Protein AF-A0A3D5Z5Y9-F1 (afdb_monomer_lite)

pLDDT: mean 93.12, std 7.96, range [42.06, 98.75]

Structure (mmCIF, N/CA/C/O backbone):
data_AF-A0A3D5Z5Y9-F1
#
_entry.id   AF-A0A3D5Z5Y9-F1
#
loop_
_atom_site.group_PDB
_atom_site.id
_atom_site.type_symbol
_atom_site.label_atom_id
_atom_site.label_alt_id
_atom_site.label_comp_id
_atom_site.label_asym_id
_atom_site.label_entity_id
_atom_site.label_seq_id
_atom_site.pdbx_PDB_ins_code
_atom_site.Cartn_x
_atom_site.Cartn_y
_atom_site.Cartn_z
_atom_site.occupancy
_atom_site.B_iso_or_equiv
_atom_site.auth_seq_id
_atom_site.auth_comp_id
_atom_site.auth_asym_id
_atom_site.auth_atom_id
_atom_site.pdbx_PDB_model_num
ATOM 1 N N . MET A 1 1 ? 30.350 -6.840 -17.875 1.00 75.50 1 MET A N 1
ATOM 2 C CA . MET A 1 1 ? 29.113 -6.084 -18.173 1.00 75.50 1 MET A CA 1
ATOM 3 C C . MET A 1 1 ? 29.262 -5.508 -19.573 1.00 75.50 1 MET A C 1
ATOM 5 O O . MET A 1 1 ? 30.351 -5.032 -19.866 1.00 75.50 1 MET A O 1
ATOM 9 N N . ASP A 1 2 ? 28.262 -5.616 -20.453 1.00 89.12 2 ASP A N 1
ATOM 10 C CA . ASP A 1 2 ? 28.345 -4.992 -21.786 1.00 89.12 2 ASP A CA 1
ATOM 11 C C . ASP A 1 2 ? 28.252 -3.455 -21.699 1.00 89.12 2 ASP A C 1
ATOM 13 O O . ASP A 1 2 ? 27.837 -2.902 -20.677 1.00 89.12 2 ASP A O 1
ATOM 17 N N . LEU A 1 3 ? 28.655 -2.763 -22.770 1.00 90.25 3 LEU A N 1
ATOM 18 C CA . LEU A 1 3 ? 28.743 -1.299 -22.801 1.00 90.25 3 LEU A CA 1
ATOM 19 C C . LEU A 1 3 ? 27.387 -0.610 -22.560 1.00 90.25 3 LEU A C 1
ATOM 21 O O . LEU A 1 3 ? 27.334 0.440 -21.920 1.00 90.25 3 LEU A O 1
ATOM 25 N N . ALA A 1 4 ? 26.290 -1.195 -23.050 1.00 89.75 4 ALA A N 1
ATOM 26 C CA . ALA A 1 4 ? 24.954 -0.626 -22.889 1.00 89.75 4 ALA A CA 1
ATOM 27 C C . ALA A 1 4 ? 24.483 -0.724 -21.431 1.00 89.75 4 ALA A C 1
ATOM 29 O O . ALA A 1 4 ? 24.046 0.271 -20.853 1.00 89.75 4 ALA A O 1
ATOM 30 N N . THR A 1 5 ? 24.652 -1.895 -20.820 1.00 92.94 5 THR A N 1
ATOM 31 C CA . THR A 1 5 ? 24.343 -2.144 -19.409 1.00 92.94 5 THR A CA 1
ATOM 32 C C . THR A 1 5 ? 25.206 -1.272 -18.500 1.00 92.94 5 THR A C 1
ATOM 34 O O . THR A 1 5 ? 24.689 -0.682 -17.557 1.00 92.94 5 THR A O 1
ATOM 37 N N . TYR A 1 6 ? 26.493 -1.101 -18.817 1.00 95.12 6 TYR A N 1
ATOM 38 C CA . TYR A 1 6 ? 27.374 -0.201 -18.067 1.00 95.12 6 TYR A CA 1
ATOM 39 C C . TYR A 1 6 ? 26.890 1.254 -18.106 1.00 95.12 6 TYR A C 1
ATOM 41 O O . TYR A 1 6 ? 26.848 1.917 -17.072 1.00 95.12 6 TYR A O 1
ATOM 49 N N . LYS A 1 7 ? 26.445 1.743 -19.273 1.00 96.25 7 LYS A N 1
ATOM 50 C CA . LYS A 1 7 ? 25.855 3.086 -19.401 1.00 96.25 7 LYS A CA 1
ATOM 51 C C . LYS A 1 7 ? 24.594 3.245 -18.545 1.00 96.25 7 LYS A C 1
ATOM 53 O O . LYS A 1 7 ? 24.402 4.291 -17.932 1.00 96.25 7 LYS A O 1
ATOM 58 N N . TYR A 1 8 ? 23.739 2.224 -18.501 1.00 97.56 8 TYR A N 1
ATOM 59 C CA . TYR A 1 8 ? 22.542 2.227 -17.657 1.00 97.56 8 TYR A CA 1
ATOM 60 C C . TYR A 1 8 ? 22.888 2.238 -16.173 1.00 97.56 8 TYR A C 1
ATOM 62 O O . TYR A 1 8 ? 22.340 3.049 -15.435 1.00 97.56 8 TYR A O 1
ATOM 70 N N . TYR A 1 9 ? 23.852 1.421 -15.760 1.00 97.56 9 TYR A N 1
ATOM 71 C CA . TYR A 1 9 ? 24.334 1.400 -14.385 1.00 97.56 9 TYR A CA 1
ATOM 72 C C . TYR A 1 9 ? 24.914 2.759 -13.957 1.00 97.56 9 TYR A C 1
ATOM 74 O O . TYR A 1 9 ? 24.577 3.253 -12.886 1.00 97.56 9 TYR A O 1
ATOM 82 N N . LYS A 1 10 ? 25.703 3.422 -14.818 1.00 97.69 10 LYS A N 1
ATOM 83 C CA . LYS A 1 10 ? 26.212 4.779 -14.550 1.00 97.69 10 LYS A CA 1
ATOM 84 C C . LYS A 1 10 ? 25.107 5.815 -14.369 1.00 97.69 10 LYS A C 1
ATOM 86 O O . LYS A 1 10 ? 25.180 6.599 -13.430 1.00 97.69 10 LYS A O 1
ATOM 91 N N . LYS A 1 11 ? 24.051 5.766 -15.185 1.00 97.62 11 LYS A N 1
ATOM 92 C CA . LYS A 1 11 ? 22.882 6.640 -14.996 1.00 97.62 11 LYS A CA 1
ATOM 93 C C . LYS A 1 11 ? 22.211 6.413 -13.632 1.00 97.62 11 LYS A C 1
ATOM 95 O O . LYS A 1 11 ? 21.807 7.365 -12.974 1.00 97.62 11 LYS A O 1
ATOM 100 N N . LEU A 1 12 ? 22.109 5.157 -13.190 1.00 97.69 12 LEU A N 1
ATOM 101 C CA . LEU A 1 12 ? 21.566 4.826 -11.869 1.00 97.69 12 LEU A CA 1
ATOM 102 C C . LEU A 1 12 ? 22.458 5.353 -10.734 1.00 97.69 12 LEU A C 1
ATOM 104 O O . LEU A 1 12 ? 21.932 5.879 -9.760 1.00 97.69 12 LEU A O 1
ATOM 108 N N . GLU A 1 13 ? 23.787 5.269 -10.863 1.00 97.44 13 GLU A N 1
ATOM 109 C CA . GLU A 1 13 ? 24.722 5.877 -9.899 1.00 97.44 13 GLU A CA 1
ATOM 110 C C . GLU A 1 13 ? 24.586 7.404 -9.833 1.00 97.44 13 GLU A C 1
ATOM 112 O O . GLU A 1 13 ? 24.671 7.978 -8.751 1.00 97.44 13 GLU A O 1
ATOM 117 N N . GLU A 1 14 ? 24.361 8.078 -10.963 1.00 97.00 14 GLU A N 1
ATOM 118 C CA . GLU A 1 14 ? 24.114 9.525 -10.989 1.00 97.00 14 GLU A CA 1
ATOM 119 C C . GLU A 1 14 ? 22.868 9.886 -10.170 1.00 97.00 14 GLU A C 1
ATOM 121 O O . GLU A 1 14 ? 22.936 10.747 -9.292 1.00 97.00 14 GLU A O 1
ATOM 126 N N . TRP A 1 15 ? 21.750 9.193 -10.394 1.00 97.31 15 TRP A N 1
ATOM 127 C CA . TRP A 1 15 ? 20.522 9.418 -9.628 1.00 97.31 15 TRP A CA 1
ATOM 128 C C . TRP A 1 15 ? 20.655 9.051 -8.153 1.00 97.31 15 TRP A C 1
ATOM 130 O O . TRP A 1 15 ? 20.186 9.795 -7.295 1.00 97.31 15 TRP A O 1
ATOM 140 N N . GLU A 1 16 ? 21.319 7.941 -7.837 1.00 96.25 16 GLU A N 1
ATOM 141 C CA . GLU A 1 16 ? 21.610 7.576 -6.453 1.00 96.25 16 GLU A CA 1
ATOM 142 C C . GLU A 1 16 ? 22.419 8.678 -5.755 1.00 96.25 16 GLU A C 1
ATOM 144 O O . GLU A 1 16 ? 22.088 9.082 -4.642 1.00 96.25 16 GLU A O 1
ATOM 149 N N . ASN A 1 17 ? 23.452 9.205 -6.417 1.00 95.38 17 ASN A N 1
ATOM 150 C CA . ASN A 1 17 ? 24.271 10.282 -5.874 1.00 95.38 17 ASN A CA 1
ATOM 151 C C . ASN A 1 17 ? 23.469 11.565 -5.655 1.00 95.38 17 ASN A C 1
ATOM 153 O O . ASN A 1 17 ? 23.699 12.233 -4.646 1.00 95.38 17 ASN A O 1
ATOM 157 N N . ILE A 1 18 ? 22.529 11.885 -6.549 1.00 94.88 18 ILE A N 1
ATOM 158 C CA . ILE A 1 18 ? 21.595 13.000 -6.358 1.00 94.88 18 ILE A CA 1
ATOM 159 C C . ILE A 1 18 ? 20.782 12.775 -5.080 1.00 94.88 18 ILE A C 1
ATOM 161 O O . ILE A 1 18 ? 20.784 13.639 -4.213 1.00 94.88 18 ILE A O 1
ATOM 165 N N . ILE A 1 19 ? 20.164 11.605 -4.908 1.00 93.44 19 ILE A N 1
ATOM 166 C CA . ILE A 1 19 ? 19.324 11.314 -3.731 1.00 93.44 19 ILE A CA 1
ATOM 167 C C . ILE A 1 19 ? 20.144 11.333 -2.432 1.00 93.44 19 ILE A C 1
ATOM 169 O O . ILE A 1 19 ? 19.656 11.787 -1.402 1.00 93.44 19 ILE A O 1
ATOM 173 N N . ARG A 1 20 ? 21.393 10.847 -2.458 1.00 92.19 20 ARG A N 1
ATOM 174 C CA . ARG A 1 20 ? 22.262 10.801 -1.269 1.00 92.19 20 ARG A CA 1
ATOM 175 C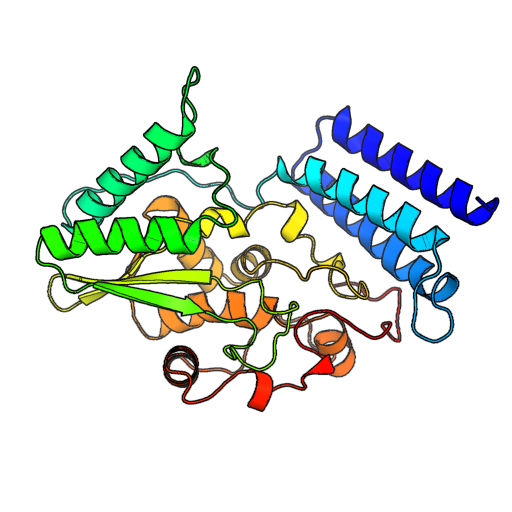 C . ARG A 1 20 ? 22.775 12.169 -0.832 1.00 92.19 20 ARG A C 1
ATOM 177 O O . ARG A 1 20 ? 22.926 12.393 0.365 1.00 92.19 20 ARG A O 1
ATOM 184 N N . HIS A 1 21 ? 23.124 13.035 -1.781 1.00 91.69 21 HIS A N 1
ATOM 185 C CA . HIS A 1 21 ? 23.927 14.230 -1.493 1.00 91.69 21 HIS A CA 1
ATOM 186 C C . HIS A 1 21 ? 23.193 15.545 -1.751 1.00 91.69 21 HIS A C 1
ATOM 188 O O . HIS A 1 21 ? 23.661 16.594 -1.309 1.00 91.69 21 HIS A O 1
ATOM 194 N N . VAL A 1 22 ? 22.060 15.513 -2.452 1.00 90.44 22 VAL A N 1
ATOM 195 C CA . VAL A 1 22 ? 21.219 16.687 -2.680 1.00 90.44 22 VAL A CA 1
ATOM 196 C C . VAL A 1 22 ? 20.019 16.605 -1.749 1.00 90.44 22 VAL A C 1
ATOM 198 O O . VAL A 1 22 ? 19.325 15.594 -1.697 1.00 90.44 22 VAL A O 1
ATOM 201 N N . TYR A 1 23 ? 19.752 17.688 -1.023 1.00 85.31 23 TYR A N 1
ATOM 202 C CA . TYR A 1 23 ? 18.517 17.808 -0.259 1.00 85.31 23 TYR A CA 1
ATOM 203 C C . TYR A 1 23 ? 17.342 17.987 -1.229 1.00 85.31 23 TYR A C 1
ATOM 205 O O . TYR A 1 23 ? 17.081 19.092 -1.702 1.00 85.31 23 TYR A O 1
ATOM 213 N N . LEU A 1 24 ? 16.675 16.884 -1.569 1.00 91.94 24 LEU A N 1
ATOM 214 C CA . LEU A 1 24 ? 15.493 16.901 -2.427 1.00 91.94 24 LEU A CA 1
ATOM 215 C C . LEU A 1 24 ? 14.244 17.244 -1.616 1.00 91.94 24 LEU A C 1
ATOM 217 O O . LEU A 1 24 ? 14.062 16.740 -0.504 1.00 91.94 24 LEU A O 1
ATOM 221 N N . SER A 1 25 ? 13.354 18.046 -2.205 1.00 94.12 25 SER A N 1
ATOM 222 C CA . SER A 1 25 ? 11.968 18.118 -1.740 1.00 94.12 25 SER A CA 1
ATOM 223 C C . SER A 1 25 ? 11.272 16.764 -1.944 1.00 94.12 25 SER A C 1
ATOM 225 O O . SER A 1 25 ? 11.733 15.917 -2.716 1.00 94.12 25 SER A O 1
ATOM 227 N N . ARG A 1 26 ? 10.138 16.542 -1.271 1.00 93.25 26 ARG A N 1
ATOM 228 C CA . ARG A 1 26 ? 9.322 15.334 -1.480 1.00 93.25 26 ARG A CA 1
ATOM 229 C C . ARG A 1 26 ? 8.861 15.232 -2.933 1.00 93.25 26 ARG A C 1
ATOM 231 O O . ARG A 1 26 ? 8.833 14.137 -3.495 1.00 93.25 26 ARG A O 1
ATOM 238 N N . GLU A 1 27 ? 8.495 16.358 -3.529 1.00 94.69 27 GLU A N 1
ATOM 239 C CA . GLU A 1 27 ? 8.010 16.460 -4.900 1.00 94.69 27 GLU A CA 1
ATOM 240 C C . GLU A 1 27 ? 9.124 16.103 -5.898 1.00 94.69 27 GLU A C 1
ATOM 242 O O . GLU A 1 27 ? 8.912 15.256 -6.768 1.00 94.69 27 GLU A O 1
ATOM 247 N N . ASP A 1 28 ? 10.334 16.640 -5.710 1.00 95.75 28 ASP A N 1
ATOM 248 C CA . ASP A 1 28 ? 11.494 16.322 -6.556 1.00 95.75 28 ASP A CA 1
ATOM 249 C C . ASP A 1 28 ? 11.928 14.859 -6.403 1.00 95.75 28 ASP A C 1
ATOM 251 O O . ASP A 1 28 ? 12.207 14.182 -7.394 1.00 95.75 28 ASP A O 1
ATOM 255 N N . ALA A 1 29 ? 11.936 14.335 -5.172 1.00 96.00 29 ALA A N 1
ATOM 256 C CA . ALA A 1 29 ? 12.222 12.925 -4.913 1.00 96.00 29 ALA A CA 1
ATOM 257 C C . ALA A 1 29 ? 11.183 12.003 -5.581 1.00 96.00 29 ALA A C 1
ATOM 259 O O . ALA A 1 29 ? 11.533 10.947 -6.113 1.00 96.00 29 ALA A O 1
ATOM 260 N N . THR A 1 30 ? 9.911 12.416 -5.600 1.00 96.00 30 THR A N 1
ATOM 261 C CA . THR A 1 30 ? 8.827 11.685 -6.272 1.00 96.00 30 THR A CA 1
ATOM 262 C C . THR A 1 30 ? 9.016 11.678 -7.787 1.00 96.00 30 THR A C 1
ATOM 264 O O . THR A 1 30 ? 8.909 10.617 -8.409 1.00 96.00 30 THR A O 1
ATOM 267 N N . GLU A 1 31 ? 9.323 12.826 -8.398 1.00 96.56 31 GLU A N 1
ATOM 268 C CA . GLU A 1 31 ? 9.537 12.906 -9.849 1.00 96.56 31 GLU A CA 1
ATOM 269 C C . GLU A 1 31 ? 10.780 12.130 -10.286 1.00 96.56 31 GLU A C 1
ATOM 271 O O . GLU A 1 31 ? 10.725 11.383 -11.267 1.00 96.56 31 GLU A O 1
ATOM 276 N N . LEU A 1 32 ? 11.870 12.221 -9.520 1.00 96.56 32 LEU A N 1
ATOM 277 C CA . LEU A 1 32 ? 13.070 11.426 -9.762 1.00 96.56 32 LEU A CA 1
ATOM 278 C C . LEU A 1 32 ? 12.765 9.924 -9.679 1.00 96.56 32 LEU A C 1
ATOM 280 O O . LEU A 1 32 ? 13.129 9.165 -10.578 1.00 96.56 32 LEU A O 1
ATOM 284 N N . GLY A 1 33 ? 12.016 9.500 -8.657 1.00 96.19 33 GLY A N 1
ATOM 285 C CA . GLY A 1 33 ? 11.493 8.140 -8.554 1.00 96.19 33 GLY A CA 1
ATOM 286 C C . GLY A 1 33 ? 10.705 7.722 -9.801 1.00 96.19 33 GLY A C 1
ATOM 287 O O . GLY A 1 33 ? 10.973 6.675 -10.394 1.00 96.19 33 GLY A O 1
ATOM 288 N N . ASN A 1 34 ? 9.767 8.558 -10.255 1.00 96.50 34 ASN A N 1
ATOM 289 C CA . ASN A 1 34 ? 8.995 8.305 -11.474 1.00 96.50 34 ASN A CA 1
ATOM 290 C C . ASN A 1 34 ? 9.880 8.211 -12.727 1.00 96.50 34 ASN A C 1
ATOM 292 O O . ASN A 1 34 ? 9.593 7.412 -13.623 1.00 96.50 34 ASN A O 1
ATOM 296 N N . GLU A 1 35 ? 10.930 9.027 -12.846 1.00 96.94 35 GLU A N 1
ATOM 297 C CA . GLU A 1 35 ? 11.900 8.935 -13.943 1.00 96.94 35 GLU A CA 1
ATOM 298 C C . GLU A 1 35 ? 12.648 7.596 -13.924 1.00 96.94 35 GLU A C 1
ATOM 300 O O . GLU A 1 35 ? 12.730 6.929 -14.961 1.00 96.94 35 GLU A O 1
ATOM 305 N N . ILE A 1 36 ? 13.116 7.166 -12.750 1.00 96.81 36 ILE A N 1
ATOM 306 C CA . ILE A 1 36 ? 13.820 5.894 -12.567 1.00 96.81 36 ILE A CA 1
ATOM 307 C C . ILE A 1 36 ? 12.937 4.721 -13.013 1.00 96.81 36 ILE A C 1
ATOM 309 O O . ILE A 1 36 ? 13.353 3.924 -13.857 1.00 96.81 36 ILE A O 1
ATOM 313 N N . TYR A 1 37 ? 11.694 4.619 -12.535 1.00 96.75 37 TYR A N 1
ATOM 314 C CA . TYR A 1 37 ? 10.833 3.495 -12.926 1.00 96.75 37 TYR A CA 1
ATOM 315 C C . TYR A 1 37 ? 10.412 3.537 -14.398 1.00 96.75 37 TYR A C 1
ATOM 317 O O . TYR A 1 37 ? 10.357 2.495 -15.054 1.00 96.75 37 TYR A O 1
ATOM 325 N N . ARG A 1 38 ? 10.170 4.726 -14.970 1.00 96.31 38 ARG A N 1
ATOM 326 C CA . ARG A 1 38 ? 9.951 4.861 -16.424 1.00 96.31 38 ARG A CA 1
ATOM 327 C C . ARG A 1 38 ? 11.158 4.364 -17.214 1.00 96.31 38 ARG A C 1
ATOM 329 O O . ARG A 1 38 ? 10.990 3.712 -18.244 1.00 96.31 38 ARG A O 1
ATOM 336 N N . PHE A 1 39 ? 12.365 4.642 -16.730 1.00 96.88 39 PHE A N 1
ATOM 337 C CA . PHE A 1 39 ? 13.589 4.126 -17.323 1.00 96.88 39 PHE A CA 1
ATOM 338 C C . PHE A 1 39 ? 13.655 2.594 -17.260 1.00 96.88 39 PHE A C 1
ATOM 340 O O . PHE A 1 39 ? 13.888 1.976 -18.299 1.00 96.88 39 PHE A O 1
ATOM 347 N N . PHE A 1 40 ? 13.360 1.975 -16.112 1.00 96.44 40 PHE A N 1
ATOM 348 C CA . PHE A 1 40 ? 13.318 0.511 -15.988 1.00 96.44 40 PHE A CA 1
ATOM 349 C C . PHE A 1 40 ? 12.297 -0.138 -16.928 1.00 96.44 40 PHE A C 1
ATOM 351 O O . PHE A 1 40 ? 12.652 -1.044 -17.688 1.00 96.44 40 PHE A O 1
ATOM 358 N N . LYS A 1 41 ? 11.064 0.382 -16.970 1.00 95.50 41 LYS A N 1
ATOM 359 C CA . LYS A 1 41 ? 10.022 -0.090 -17.900 1.00 95.50 41 LYS A CA 1
ATOM 360 C C . LYS A 1 41 ? 10.444 0.015 -19.367 1.00 95.50 41 LYS A C 1
ATOM 362 O O . LYS A 1 41 ? 10.106 -0.849 -20.173 1.00 95.50 41 LYS A O 1
ATOM 367 N N . ALA A 1 42 ? 11.220 1.037 -19.723 1.00 95.50 42 ALA A N 1
ATOM 368 C CA . ALA A 1 42 ? 11.720 1.213 -21.083 1.00 95.50 42 ALA A CA 1
ATOM 369 C C . ALA A 1 42 ? 12.851 0.237 -21.454 1.00 95.50 42 ALA A C 1
ATOM 371 O O . ALA A 1 42 ? 13.002 -0.096 -22.634 1.00 95.50 42 ALA A O 1
ATOM 372 N N . ILE A 1 43 ? 13.664 -0.208 -20.489 1.00 95.69 43 ILE A N 1
ATOM 373 C CA . ILE A 1 43 ? 14.805 -1.094 -20.763 1.00 95.69 43 ILE A CA 1
ATOM 374 C C . ILE A 1 43 ? 14.487 -2.579 -20.570 1.00 95.69 43 ILE A C 1
ATOM 376 O O . ILE A 1 43 ? 15.094 -3.385 -21.275 1.00 95.69 43 ILE A O 1
ATOM 380 N N . GLN A 1 44 ? 13.530 -2.949 -19.705 1.00 94.81 44 GLN A N 1
ATOM 381 C CA . GLN A 1 44 ? 13.192 -4.351 -19.405 1.00 94.81 44 GLN A CA 1
ATOM 382 C C . GLN A 1 44 ? 12.995 -5.240 -20.655 1.00 94.81 44 GLN A C 1
ATOM 384 O O . GLN A 1 44 ? 13.535 -6.350 -20.653 1.00 94.81 44 GLN A O 1
ATOM 389 N N . PRO A 1 45 ? 12.375 -4.793 -21.778 1.00 95.12 45 PRO A N 1
ATOM 390 C CA . PRO A 1 45 ? 12.178 -5.674 -22.933 1.00 95.12 45 PRO A CA 1
ATOM 391 C C . PRO A 1 45 ? 13.491 -6.139 -23.575 1.00 95.12 45 PRO A C 1
ATOM 393 O O . PRO A 1 45 ? 13.548 -7.213 -24.161 1.00 95.12 45 PRO A O 1
ATOM 396 N N . LYS A 1 46 ? 14.573 -5.357 -23.443 1.00 94.75 46 LYS A N 1
ATOM 397 C CA . LYS A 1 46 ? 15.898 -5.697 -23.994 1.00 94.75 46 LYS A CA 1
ATOM 398 C C . LYS A 1 46 ? 16.588 -6.821 -23.226 1.00 94.75 46 LYS A C 1
ATOM 400 O O . LYS A 1 46 ? 17.493 -7.463 -23.756 1.00 94.75 46 LYS A O 1
ATOM 405 N N . TYR A 1 47 ? 16.193 -7.015 -21.973 1.00 95.44 47 TYR A N 1
ATOM 406 C CA . TYR A 1 47 ? 16.822 -7.952 -21.053 1.00 95.44 47 TYR A CA 1
ATOM 407 C C . TYR A 1 47 ? 15.983 -9.205 -20.797 1.00 95.44 47 TYR A C 1
ATOM 409 O O . TYR A 1 47 ? 16.479 -10.145 -20.176 1.00 95.44 47 TYR A O 1
ATOM 417 N N . LEU A 1 48 ? 14.742 -9.246 -21.281 1.00 94.69 48 LEU A N 1
ATOM 418 C CA . LEU A 1 48 ? 13.879 -10.413 -21.163 1.00 94.69 48 LEU A CA 1
ATOM 419 C C . LEU A 1 48 ? 14.183 -11.414 -22.288 1.00 94.69 48 LEU A C 1
ATOM 421 O O . LEU A 1 48 ? 14.007 -11.111 -23.467 1.00 94.69 48 LEU A O 1
ATOM 425 N N . LYS A 1 49 ? 14.629 -12.624 -21.936 1.00 92.50 49 LYS A N 1
ATOM 426 C CA . LYS A 1 49 ? 14.871 -13.731 -22.875 1.00 92.50 49 LYS A CA 1
ATOM 427 C C . LYS A 1 49 ? 14.161 -14.985 -22.387 1.00 92.50 49 LYS A C 1
ATOM 429 O O . LYS A 1 49 ? 14.347 -15.392 -21.247 1.00 92.50 49 LYS A O 1
ATOM 434 N N . ASN A 1 50 ? 13.365 -15.616 -23.251 1.00 89.81 50 ASN A N 1
ATOM 435 C CA . ASN A 1 50 ? 12.604 -16.829 -22.920 1.00 89.81 50 ASN A CA 1
ATOM 436 C C . ASN A 1 50 ? 11.781 -16.686 -21.619 1.00 89.81 50 ASN A C 1
ATOM 438 O O . ASN A 1 50 ? 11.767 -17.585 -20.784 1.00 89.81 50 ASN A O 1
ATOM 442 N N . GLY A 1 51 ? 11.157 -15.518 -21.418 1.00 87.19 51 GLY A N 1
ATOM 443 C CA . GLY A 1 51 ? 10.345 -15.221 -20.230 1.00 87.19 51 GLY A CA 1
ATOM 444 C C . GLY A 1 51 ? 11.129 -14.942 -18.941 1.00 87.19 51 GLY A C 1
ATOM 445 O O . GLY A 1 51 ? 10.512 -14.730 -17.901 1.00 87.19 51 GLY A O 1
ATOM 446 N N . LYS A 1 52 ? 12.468 -14.908 -18.983 1.00 91.56 52 LYS A N 1
ATOM 447 C CA . LYS A 1 52 ? 13.321 -14.635 -17.816 1.00 91.56 52 LYS A CA 1
ATOM 448 C C . LYS A 1 52 ? 14.259 -13.465 -18.072 1.00 91.56 52 LYS A C 1
ATOM 450 O O . LYS A 1 52 ? 14.765 -13.291 -19.183 1.00 91.56 52 LYS A O 1
ATOM 455 N N . PHE A 1 53 ? 14.492 -12.654 -17.047 1.00 94.31 53 PHE A N 1
ATOM 456 C CA . PHE A 1 53 ? 15.504 -11.611 -17.127 1.00 94.31 53 PHE A CA 1
ATOM 457 C C . PHE A 1 53 ? 16.898 -12.232 -17.129 1.00 94.31 53 PHE A C 1
ATOM 459 O O . PHE A 1 53 ? 17.181 -13.169 -16.390 1.00 94.31 53 PHE A O 1
ATOM 466 N N . ILE A 1 54 ? 17.771 -11.728 -17.999 1.00 94.56 54 ILE A N 1
ATOM 467 C CA . ILE A 1 54 ? 19.184 -12.107 -17.974 1.00 94.56 54 ILE A CA 1
ATOM 468 C C . ILE A 1 54 ? 19.901 -11.407 -16.815 1.00 94.56 54 ILE A C 1
ATOM 470 O O . ILE A 1 54 ? 19.530 -10.299 -16.430 1.00 94.56 54 ILE A O 1
ATOM 474 N N . ARG A 1 55 ? 20.996 -12.008 -16.339 1.00 93.31 55 ARG A N 1
ATOM 475 C CA . ARG A 1 55 ? 21.800 -11.539 -15.195 1.00 93.31 55 ARG A CA 1
ATOM 476 C C . ARG A 1 55 ? 22.157 -10.048 -15.218 1.00 93.31 55 ARG A C 1
ATOM 478 O O . ARG A 1 55 ? 22.262 -9.411 -14.180 1.00 93.31 55 ARG A O 1
ATOM 485 N N . GLN A 1 56 ? 22.364 -9.463 -16.396 1.00 94.50 56 GLN A N 1
ATOM 486 C CA . GLN A 1 56 ? 22.644 -8.031 -16.528 1.00 94.50 56 GLN A CA 1
ATOM 487 C C . GLN A 1 56 ? 21.523 -7.147 -15.965 1.00 94.50 56 GLN A C 1
ATOM 489 O O . GLN A 1 56 ? 21.815 -6.090 -15.417 1.00 94.50 56 GLN A O 1
ATOM 494 N N . TYR A 1 57 ? 20.265 -7.563 -16.106 1.00 95.06 57 TYR A N 1
ATOM 495 C CA . TYR A 1 57 ? 19.128 -6.828 -15.560 1.00 95.06 57 TYR A CA 1
ATOM 496 C C . TYR A 1 57 ? 19.019 -6.987 -14.053 1.00 95.06 57 TYR A C 1
ATOM 498 O O . TYR A 1 57 ? 18.714 -6.004 -13.396 1.00 95.06 57 TYR A O 1
ATOM 506 N N . GLU A 1 58 ? 19.343 -8.162 -13.508 1.00 92.56 58 GLU A N 1
ATOM 507 C CA . GLU A 1 58 ? 19.399 -8.387 -12.056 1.00 92.56 58 GLU A CA 1
ATOM 508 C C . GLU A 1 58 ? 20.346 -7.379 -11.392 1.00 92.56 58 GLU A C 1
ATOM 510 O O . GLU A 1 58 ? 19.959 -6.712 -10.446 1.00 92.56 58 GLU A O 1
ATOM 515 N N . VAL A 1 59 ? 21.526 -7.136 -11.978 1.00 94.62 59 VAL A N 1
ATOM 516 C CA . VAL A 1 59 ? 22.475 -6.121 -11.477 1.00 94.62 59 VAL A CA 1
ATOM 517 C C . VAL A 1 59 ? 21.890 -4.702 -11.496 1.00 94.62 59 VAL A C 1
ATOM 519 O O . VAL A 1 59 ? 22.140 -3.910 -10.588 1.00 94.62 59 VAL A O 1
ATOM 522 N N . LEU A 1 60 ? 21.133 -4.345 -12.539 1.00 96.38 60 LEU A N 1
ATOM 523 C CA . LEU A 1 60 ? 20.455 -3.045 -12.594 1.00 96.38 60 LEU A CA 1
ATOM 524 C C . LEU A 1 60 ? 19.326 -2.982 -11.559 1.00 96.38 60 LEU A C 1
ATOM 526 O O . LEU A 1 60 ? 19.149 -1.956 -10.911 1.00 96.38 60 LEU A O 1
ATOM 530 N N . PHE A 1 61 ? 18.583 -4.071 -11.391 1.00 95.06 61 PHE A N 1
ATOM 531 C CA . PHE A 1 61 ? 17.479 -4.172 -10.449 1.00 95.06 61 PHE A CA 1
ATOM 532 C C . PHE A 1 61 ? 17.963 -4.103 -8.995 1.00 95.06 61 PHE A C 1
ATOM 534 O O . PHE A 1 61 ? 17.396 -3.355 -8.209 1.00 95.06 61 PHE A O 1
ATOM 541 N N . ASP A 1 62 ? 19.073 -4.754 -8.647 1.00 94.50 62 ASP A N 1
ATOM 542 C CA . ASP A 1 62 ? 19.709 -4.611 -7.331 1.00 94.50 62 ASP A CA 1
ATOM 543 C C . ASP A 1 62 ? 20.048 -3.141 -7.040 1.00 94.50 62 ASP A C 1
ATOM 545 O O . ASP A 1 62 ? 19.784 -2.626 -5.953 1.00 94.50 62 ASP A O 1
ATOM 549 N N . LYS A 1 63 ? 20.549 -2.420 -8.053 1.00 95.88 63 LYS A N 1
ATOM 550 C CA . LYS A 1 63 ? 20.832 -0.986 -7.938 1.00 95.88 63 LYS A CA 1
ATOM 551 C C . LYS A 1 63 ? 19.566 -0.145 -7.741 1.00 95.88 63 LYS A C 1
ATOM 553 O O . LYS A 1 63 ? 19.602 0.842 -7.009 1.00 95.88 63 LYS A O 1
ATOM 558 N N . LEU A 1 64 ? 18.452 -0.522 -8.371 1.00 95.44 64 LEU A N 1
ATOM 559 C CA . LEU A 1 64 ? 17.145 0.090 -8.114 1.00 95.44 64 LEU A CA 1
ATOM 560 C C . LEU A 1 64 ? 16.726 -0.103 -6.656 1.00 95.44 64 LEU A C 1
ATOM 562 O O . LEU A 1 64 ? 16.305 0.864 -6.029 1.00 95.44 64 LEU A O 1
ATOM 566 N N . LEU A 1 65 ? 16.886 -1.308 -6.104 1.00 93.88 65 LEU A N 1
ATOM 567 C CA . LEU A 1 65 ? 16.551 -1.588 -4.705 1.00 93.88 65 LEU A CA 1
ATOM 568 C C . LEU A 1 65 ? 17.397 -0.749 -3.735 1.00 93.88 65 LEU A C 1
ATOM 570 O O . LEU A 1 65 ? 16.881 -0.266 -2.726 1.00 93.88 65 LEU A O 1
ATOM 574 N N . ASP A 1 66 ? 18.672 -0.513 -4.047 1.00 93.94 66 ASP A N 1
ATOM 575 C CA . ASP A 1 66 ? 19.511 0.408 -3.272 1.00 93.94 66 ASP A CA 1
ATOM 576 C C . ASP A 1 66 ? 18.999 1.851 -3.325 1.00 93.94 66 ASP A C 1
ATOM 578 O O . ASP A 1 66 ? 18.963 2.529 -2.297 1.00 93.94 66 ASP A O 1
ATOM 582 N N . ILE A 1 67 ? 18.546 2.312 -4.494 1.00 94.31 67 ILE A N 1
ATOM 583 C CA . ILE A 1 67 ? 17.923 3.633 -4.641 1.00 94.31 67 ILE A CA 1
ATOM 584 C C . ILE A 1 67 ? 16.598 3.711 -3.863 1.00 94.31 67 ILE A C 1
ATOM 586 O O . ILE A 1 67 ? 16.354 4.694 -3.160 1.00 94.31 67 ILE A O 1
ATOM 590 N N . GLU A 1 68 ? 15.758 2.672 -3.922 1.00 92.94 68 GLU A N 1
ATOM 591 C CA . GLU A 1 68 ? 14.501 2.602 -3.164 1.00 92.94 68 GLU A CA 1
ATOM 592 C C . GLU A 1 68 ? 14.739 2.754 -1.654 1.00 92.94 68 GLU A C 1
ATOM 594 O O . GLU A 1 68 ? 13.997 3.476 -0.984 1.00 92.94 68 GLU A O 1
ATOM 599 N N . ARG A 1 69 ? 15.802 2.144 -1.112 1.00 91.62 69 ARG A N 1
ATOM 600 C CA . ARG A 1 69 ? 16.157 2.275 0.313 1.00 91.62 69 ARG A CA 1
ATOM 601 C C . ARG A 1 69 ? 16.419 3.723 0.723 1.00 91.62 69 ARG A C 1
ATOM 603 O O . ARG A 1 69 ? 16.067 4.099 1.836 1.00 91.62 69 ARG A O 1
ATOM 610 N N . LEU A 1 70 ? 16.996 4.535 -0.160 1.00 92.50 70 LEU A N 1
ATOM 611 C CA . LEU A 1 70 ? 17.239 5.956 0.107 1.00 92.50 70 LEU A CA 1
ATOM 612 C C . LEU A 1 70 ? 15.943 6.763 0.099 1.00 92.50 70 LEU A C 1
ATOM 614 O O . LEU A 1 70 ? 15.716 7.597 0.973 1.00 92.50 70 LEU A O 1
ATOM 618 N N . LEU A 1 71 ? 15.057 6.464 -0.851 1.00 91.88 71 LEU A N 1
ATOM 619 C CA . LEU A 1 71 ? 13.753 7.117 -0.966 1.00 91.88 71 LEU A CA 1
ATOM 620 C C . LEU A 1 71 ? 12.824 6.797 0.215 1.00 91.88 71 LEU A C 1
ATOM 622 O O . LEU A 1 71 ? 11.872 7.534 0.464 1.00 91.88 71 LEU A O 1
ATOM 626 N N . ARG A 1 72 ? 13.109 5.743 0.988 1.00 86.50 72 ARG A N 1
ATOM 627 C CA . ARG A 1 72 ? 12.362 5.400 2.205 1.00 86.50 72 ARG A CA 1
ATOM 628 C C . ARG A 1 72 ? 12.449 6.473 3.296 1.00 86.50 72 ARG A C 1
ATOM 630 O O . ARG A 1 72 ? 11.569 6.529 4.147 1.00 86.50 72 ARG A O 1
ATOM 637 N N . GLY A 1 73 ? 13.457 7.350 3.261 1.00 82.25 73 GLY A N 1
ATOM 638 C CA . GLY A 1 73 ? 13.559 8.487 4.185 1.00 82.25 73 GLY A CA 1
ATOM 639 C C . GLY A 1 73 ? 12.433 9.520 4.038 1.00 82.25 73 GLY A C 1
ATOM 640 O O . GLY A 1 73 ? 12.226 10.332 4.935 1.00 82.25 73 GLY A O 1
ATOM 641 N N . TYR A 1 74 ? 11.679 9.476 2.936 1.00 89.31 74 TYR A N 1
ATOM 642 C CA . TYR A 1 74 ? 10.593 10.406 2.647 1.00 89.31 74 TYR A CA 1
ATOM 643 C C . TYR A 1 74 ? 9.228 9.771 2.917 1.00 89.31 74 TYR A C 1
ATOM 645 O O . TYR A 1 74 ? 8.984 8.606 2.594 1.00 89.31 74 TYR A O 1
ATOM 653 N N . LYS A 1 75 ? 8.299 10.570 3.447 1.00 92.19 75 LYS A N 1
ATOM 654 C CA . LYS A 1 75 ? 6.882 10.211 3.567 1.00 92.19 75 LYS A CA 1
ATOM 655 C C . LYS A 1 75 ? 6.052 10.948 2.530 1.00 92.19 75 LYS A C 1
ATOM 657 O O . LYS A 1 75 ? 6.308 12.113 2.251 1.00 92.19 75 LYS A O 1
ATOM 662 N N . ILE A 1 76 ? 5.022 10.295 1.998 1.00 95.81 76 ILE A N 1
ATOM 663 C CA . ILE A 1 76 ? 4.094 10.915 1.035 1.00 95.81 76 ILE A CA 1
ATOM 664 C C . ILE A 1 76 ? 3.009 11.771 1.704 1.00 95.81 76 ILE A C 1
ATOM 666 O O . ILE A 1 76 ? 2.247 12.444 1.020 1.00 95.81 76 ILE A O 1
ATOM 670 N N . ILE A 1 77 ? 2.927 11.738 3.035 1.00 94.88 77 ILE A N 1
ATOM 671 C CA . ILE A 1 77 ? 1.974 12.511 3.829 1.00 94.88 77 ILE A CA 1
ATOM 672 C C . ILE A 1 77 ? 2.597 12.903 5.170 1.00 94.88 77 ILE A C 1
ATOM 674 O O . ILE A 1 77 ? 3.290 12.102 5.801 1.00 94.88 77 ILE A O 1
ATOM 678 N N . ASP A 1 78 ? 2.299 14.123 5.604 1.00 92.31 78 ASP A N 1
ATOM 679 C CA . ASP A 1 78 ? 2.651 14.644 6.921 1.00 92.31 78 ASP A CA 1
ATOM 680 C C . ASP A 1 78 ? 1.460 14.493 7.875 1.00 92.31 78 ASP A C 1
ATOM 682 O O . ASP A 1 78 ? 0.306 14.693 7.481 1.00 92.31 78 ASP A O 1
ATOM 686 N N . TYR A 1 79 ? 1.735 14.124 9.125 1.00 92.69 79 TYR A N 1
ATOM 687 C CA . TYR A 1 79 ? 0.726 13.984 10.172 1.00 92.69 79 TYR A CA 1
ATOM 688 C C . TYR A 1 79 ? 1.353 14.140 11.558 1.00 92.69 79 TYR A C 1
ATOM 690 O O . TYR A 1 79 ? 2.541 13.873 11.756 1.00 92.69 79 TYR A O 1
ATOM 698 N N . GLU A 1 80 ? 0.523 14.510 12.527 1.00 91.31 80 GLU A N 1
ATOM 699 C CA . GLU A 1 80 ? 0.892 14.616 13.936 1.00 91.31 80 GLU A CA 1
ATOM 700 C C . GLU A 1 80 ? -0.007 13.708 14.772 1.00 91.31 80 GLU A C 1
ATOM 702 O O . GLU A 1 80 ? -1.203 13.579 14.511 1.00 91.31 80 GLU A O 1
ATOM 707 N N . ILE A 1 81 ? 0.561 13.057 15.786 1.00 90.00 81 ILE A N 1
ATOM 708 C CA . ILE A 1 81 ? -0.236 12.228 16.689 1.00 90.00 81 ILE A CA 1
ATOM 709 C C . ILE A 1 81 ? -1.105 13.136 17.553 1.00 90.00 81 ILE A C 1
ATOM 711 O O . ILE A 1 81 ? -0.590 13.994 18.269 1.00 90.00 81 ILE A O 1
ATOM 715 N N . LYS A 1 82 ? -2.419 12.912 17.515 1.00 86.69 82 LYS A N 1
ATOM 716 C CA . LYS A 1 82 ? -3.373 13.598 18.386 1.00 86.69 82 LYS A CA 1
ATOM 717 C C . LYS A 1 82 ? -3.660 12.721 19.597 1.00 86.69 82 LYS A C 1
ATOM 719 O O . LYS A 1 82 ? -4.099 11.583 19.438 1.00 86.69 82 LYS A O 1
ATOM 724 N N . SER A 1 83 ? -3.441 13.263 20.791 1.00 68.88 83 SER A N 1
ATOM 725 C CA . SER A 1 83 ? -4.065 12.758 22.012 1.00 68.88 83 SER A CA 1
ATOM 726 C C . SER A 1 83 ? -5.373 13.520 22.212 1.00 68.88 83 SER A C 1
ATOM 728 O O . SER A 1 83 ? -5.402 14.750 22.225 1.00 68.88 83 SER A O 1
ATOM 730 N N . SER A 1 84 ? -6.489 12.808 22.299 1.00 57.62 84 SER A N 1
ATOM 731 C CA . SER A 1 84 ? -7.795 13.433 22.529 1.00 57.62 84 SER A CA 1
ATOM 732 C C . SER A 1 84 ? -8.594 12.636 23.538 1.00 57.62 84 SER A C 1
ATOM 734 O O . SER A 1 84 ? -9.693 12.204 23.236 1.00 57.62 84 SER A O 1
ATOM 736 N N . GLY A 1 85 ? -8.019 12.444 24.724 1.00 64.25 85 GLY A N 1
ATOM 737 C CA . GLY A 1 85 ? -8.562 11.573 25.754 1.00 64.25 85 GLY A CA 1
ATOM 738 C C . GLY A 1 85 ? -10.014 11.870 26.112 1.00 64.25 85 GLY A C 1
ATOM 739 O O . GLY A 1 85 ? -10.314 12.924 26.667 1.00 64.25 85 GLY A O 1
ATOM 740 N N . THR A 1 86 ? -10.875 10.887 25.841 1.00 66.81 86 THR A N 1
ATOM 741 C CA . THR A 1 86 ? -12.037 10.519 26.677 1.00 66.81 86 THR A CA 1
ATOM 742 C C . THR A 1 86 ? -12.478 9.061 26.481 1.00 66.81 86 THR A C 1
ATOM 744 O O . THR A 1 86 ? -13.201 8.554 27.336 1.00 66.81 86 THR A O 1
ATOM 747 N N . GLN A 1 87 ? -12.072 8.384 25.396 1.00 79.75 87 GLN A N 1
ATOM 748 C CA . GLN A 1 87 ? -12.494 7.007 25.099 1.00 79.75 87 GLN A CA 1
ATOM 749 C C . GLN A 1 87 ? -11.507 5.966 25.650 1.00 79.75 87 GLN A C 1
ATOM 751 O O . GLN A 1 87 ? -10.295 6.194 25.667 1.00 79.75 87 GLN A O 1
ATOM 756 N N . GLU A 1 88 ? -12.004 4.794 26.054 1.00 87.94 88 GLU A N 1
ATOM 757 C CA . GLU A 1 88 ? -11.165 3.690 26.546 1.00 87.94 88 GLU A CA 1
ATOM 758 C C . GLU A 1 88 ? -10.190 3.220 25.459 1.00 87.94 88 GLU A C 1
ATOM 760 O O . GLU A 1 88 ? -9.011 2.981 25.745 1.00 87.94 88 GLU A O 1
ATOM 765 N N . ILE A 1 89 ? -10.638 3.193 24.195 1.00 92.38 89 ILE A N 1
ATOM 766 C CA . ILE A 1 89 ? -9.802 2.852 23.036 1.00 92.38 89 ILE A CA 1
ATOM 767 C C . ILE A 1 89 ? -8.541 3.719 22.937 1.00 92.38 89 ILE A C 1
ATOM 769 O O . ILE A 1 89 ? -7.470 3.206 22.622 1.00 92.38 89 ILE A O 1
ATOM 773 N N . GLU A 1 90 ? -8.629 5.012 23.252 1.00 91.94 90 GLU A N 1
ATOM 774 C CA . GLU A 1 90 ? -7.503 5.945 23.147 1.00 91.94 90 GLU A CA 1
ATOM 775 C C . GLU A 1 90 ? -6.428 5.627 24.185 1.00 91.94 90 GLU A C 1
ATOM 777 O O . GLU A 1 90 ? -5.245 5.598 23.844 1.00 91.94 90 GLU A O 1
ATOM 782 N N . SER A 1 91 ? -6.834 5.266 25.407 1.00 91.88 91 SER A N 1
ATOM 783 C CA . SER A 1 91 ? -5.902 4.833 26.456 1.00 91.88 91 SER A CA 1
ATOM 784 C C . SER A 1 91 ? -5.142 3.557 26.067 1.00 91.88 91 SER A C 1
ATOM 786 O O . SER A 1 91 ? -3.948 3.414 26.344 1.00 91.88 91 SER A O 1
ATOM 788 N N . ILE A 1 92 ? -5.807 2.632 25.362 1.00 94.56 92 ILE A N 1
ATOM 789 C CA . ILE A 1 92 ? -5.190 1.402 24.851 1.00 94.56 92 ILE A CA 1
ATOM 790 C C . ILE A 1 92 ? -4.193 1.740 23.742 1.00 94.56 92 ILE A C 1
ATOM 792 O O . ILE A 1 92 ? -3.081 1.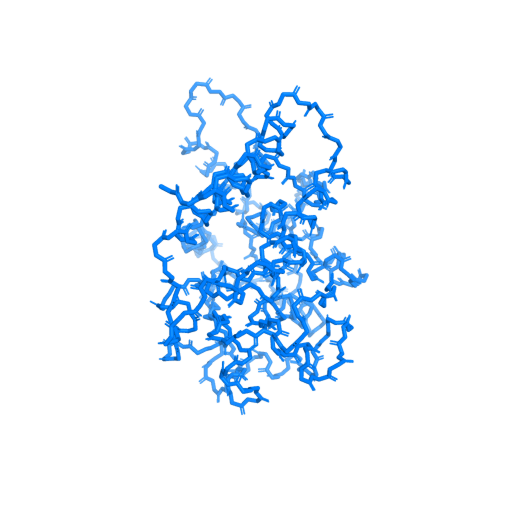210 23.730 1.00 94.56 92 ILE A O 1
ATOM 796 N N . ILE A 1 93 ? -4.578 2.620 22.813 1.00 94.31 93 ILE A N 1
ATOM 797 C CA . ILE A 1 93 ? -3.712 3.077 21.723 1.00 94.31 93 ILE A CA 1
ATOM 798 C C . ILE A 1 93 ? -2.443 3.720 22.284 1.00 94.31 93 ILE A C 1
ATOM 800 O O . ILE A 1 93 ? -1.347 3.370 21.844 1.00 94.31 93 ILE A O 1
ATOM 804 N N . GLU A 1 94 ? -2.573 4.616 23.263 1.00 91.88 94 GLU A N 1
ATOM 805 C CA . GLU A 1 94 ? -1.443 5.261 23.936 1.00 91.88 94 GLU A CA 1
ATOM 806 C C . GLU A 1 94 ? -0.524 4.227 24.596 1.00 91.88 94 GLU A C 1
ATOM 808 O O . GLU A 1 94 ? 0.671 4.195 24.298 1.00 91.88 94 GLU A O 1
ATOM 813 N N . ALA A 1 95 ? -1.078 3.302 25.385 1.00 92.06 95 ALA A N 1
ATOM 814 C CA . ALA A 1 95 ? -0.299 2.252 26.043 1.00 92.06 95 ALA A CA 1
ATOM 815 C C . ALA A 1 95 ? 0.463 1.355 25.048 1.00 92.06 95 ALA A C 1
ATOM 817 O O . ALA A 1 95 ? 1.613 0.974 25.291 1.00 92.06 95 ALA A O 1
ATOM 818 N N . VAL A 1 96 ? -0.151 1.014 23.910 1.00 94.25 96 VAL A N 1
ATOM 819 C CA . VAL A 1 96 ? 0.497 0.200 22.869 1.00 94.25 96 VAL A CA 1
ATOM 820 C C . VAL A 1 96 ? 1.575 0.999 22.135 1.00 94.25 96 VAL A C 1
ATOM 822 O O . VAL A 1 96 ? 2.669 0.475 21.921 1.00 94.25 96 VAL A O 1
ATOM 825 N N . ARG A 1 97 ? 1.316 2.269 21.794 1.00 92.06 97 ARG A N 1
ATOM 826 C CA . ARG A 1 97 ? 2.309 3.168 21.179 1.00 92.06 97 ARG A CA 1
ATOM 827 C C . ARG A 1 97 ? 3.520 3.375 22.085 1.00 92.06 97 ARG A C 1
ATOM 829 O O . ARG A 1 97 ? 4.648 3.305 21.603 1.00 92.06 97 ARG A O 1
ATOM 836 N N . GLU A 1 98 ? 3.311 3.557 23.387 1.00 89.62 98 GLU A N 1
ATOM 837 C CA . GLU A 1 98 ? 4.397 3.613 24.371 1.00 89.62 98 GLU A CA 1
ATOM 838 C C . GLU A 1 98 ? 5.210 2.318 24.423 1.00 89.62 98 GLU A C 1
ATOM 840 O O . GLU A 1 98 ? 6.434 2.362 24.540 1.00 89.62 98 GLU A O 1
ATOM 845 N N . GLY A 1 99 ? 4.546 1.161 24.345 1.00 90.19 99 GLY A N 1
ATOM 846 C CA . GLY A 1 99 ? 5.217 -0.136 24.274 1.00 90.19 99 GLY A CA 1
ATOM 847 C C . GLY A 1 99 ? 6.127 -0.243 23.049 1.00 90.19 99 GLY A C 1
ATOM 848 O O . GLY A 1 99 ? 7.300 -0.582 23.184 1.00 90.19 99 GLY A O 1
ATOM 849 N N . ILE A 1 100 ? 5.611 0.130 21.874 1.00 89.81 100 ILE A N 1
ATOM 850 C CA . ILE A 1 100 ? 6.366 0.161 20.610 1.00 89.81 100 ILE A CA 1
ATOM 851 C C . ILE A 1 100 ? 7.568 1.105 20.717 1.00 89.81 100 ILE A C 1
ATOM 853 O O . ILE A 1 100 ? 8.676 0.737 20.328 1.00 89.81 100 ILE A O 1
ATOM 857 N N . LEU A 1 101 ? 7.364 2.302 21.273 1.00 87.75 101 LEU A N 1
ATOM 858 C CA . LEU A 1 101 ? 8.433 3.268 21.515 1.00 87.75 101 LEU A CA 1
ATOM 859 C C . LEU A 1 101 ? 9.522 2.672 22.411 1.00 87.75 101 LEU A C 1
ATOM 861 O O . LEU A 1 101 ? 10.691 2.708 22.054 1.00 87.75 101 LEU A O 1
ATOM 865 N N . LYS A 1 102 ? 9.169 2.056 23.542 1.00 85.56 102 LYS A N 1
ATOM 866 C CA . LYS A 1 102 ? 10.154 1.456 24.462 1.00 85.56 102 LYS A CA 1
ATOM 867 C C . LYS A 1 102 ? 11.005 0.364 23.803 1.00 85.56 102 LYS A C 1
ATOM 869 O O . LYS A 1 102 ? 12.183 0.255 24.124 1.00 85.56 102 LYS A O 1
ATOM 874 N N . GLU A 1 103 ? 10.436 -0.410 22.881 1.00 82.81 103 GLU A N 1
ATOM 875 C CA . GLU A 1 103 ? 11.184 -1.383 22.068 1.00 82.81 103 GLU A CA 1
ATOM 876 C C . GLU A 1 103 ? 12.100 -0.701 21.033 1.00 82.81 103 GLU A C 1
ATOM 878 O O . GLU A 1 103 ? 13.204 -1.176 20.786 1.00 82.81 103 GLU A O 1
ATOM 883 N N . HIS A 1 104 ? 11.613 0.404 20.456 1.00 75.44 104 HIS A N 1
ATOM 884 C CA . HIS A 1 104 ? 12.267 1.341 19.531 1.00 75.44 104 HIS A CA 1
ATOM 885 C C . HIS A 1 104 ? 13.555 1.985 20.063 1.00 75.44 104 HIS A C 1
ATOM 887 O O . HIS A 1 104 ? 14.592 2.040 19.404 1.00 75.44 104 HIS A O 1
ATOM 893 N N . LEU A 1 105 ? 13.448 2.564 21.257 1.00 62.56 105 LEU A N 1
ATOM 894 C CA . LEU A 1 105 ? 14.162 3.809 21.533 1.00 62.56 105 LEU A CA 1
ATOM 895 C C . LEU A 1 105 ? 15.659 3.683 21.842 1.00 62.56 105 LEU A C 1
ATOM 897 O O . LEU A 1 105 ? 16.403 4.583 21.464 1.00 62.56 105 LEU A O 1
ATOM 901 N N . GLY A 1 106 ? 16.158 2.643 22.514 1.00 57.34 106 GLY A N 1
ATOM 902 C CA . GLY A 1 106 ? 17.548 2.672 23.014 1.00 57.34 106 GLY A CA 1
ATOM 903 C C . GLY A 1 106 ? 17.982 4.059 23.582 1.00 57.34 106 GLY A C 1
ATOM 904 O O . GLY A 1 106 ? 17.211 4.728 24.263 1.00 57.34 106 GLY A O 1
ATOM 905 N N . PHE A 1 107 ? 19.202 4.500 23.237 1.00 42.06 107 PHE A N 1
ATOM 906 C CA . PHE A 1 107 ? 19.782 5.868 23.311 1.00 42.06 107 PHE A CA 1
ATOM 907 C C . PHE A 1 107 ? 18.916 7.113 22.992 1.00 42.06 107 PHE A C 1
ATOM 909 O O . PHE A 1 107 ? 19.100 8.181 23.582 1.00 42.06 107 PHE A O 1
ATOM 916 N N . ASN A 1 108 ? 18.058 7.051 21.973 1.00 50.66 108 ASN A N 1
ATOM 917 C CA . ASN A 1 108 ? 17.596 8.259 21.278 1.00 50.66 108 ASN A CA 1
ATOM 918 C C . ASN A 1 108 ? 16.108 8.512 21.492 1.00 50.66 108 ASN A C 1
ATOM 920 O O . ASN A 1 108 ? 15.315 7.586 21.544 1.00 50.66 108 ASN A O 1
ATOM 924 N N . LYS A 1 109 ? 15.717 9.789 21.585 1.00 53.19 109 LYS A N 1
ATOM 925 C CA . LYS A 1 109 ? 14.313 10.220 21.646 1.00 53.19 109 LYS A CA 1
ATOM 926 C C . LYS A 1 109 ? 13.709 10.258 20.237 1.00 53.19 109 LYS A C 1
ATOM 928 O O . LYS A 1 109 ? 13.570 11.333 19.662 1.00 53.19 109 LYS A O 1
ATOM 933 N N . GLU A 1 110 ? 13.371 9.107 19.670 1.00 59.56 110 GLU A N 1
ATOM 934 C CA . GLU A 1 110 ? 12.514 9.062 18.480 1.00 59.56 110 GLU A CA 1
ATOM 935 C C . GLU A 1 110 ? 11.059 9.376 18.858 1.00 59.56 110 GLU A C 1
ATOM 937 O O . GLU A 1 110 ? 10.558 8.966 19.907 1.00 59.56 110 GLU A O 1
ATOM 942 N N . THR A 1 111 ? 10.355 10.120 18.008 1.00 75.31 111 THR A N 1
ATOM 943 C CA . THR A 1 111 ? 8.896 10.230 18.109 1.00 75.31 111 THR A CA 1
ATOM 944 C C . THR A 1 111 ? 8.258 9.022 17.427 1.00 75.31 111 THR A C 1
ATOM 946 O O . THR A 1 111 ? 8.819 8.456 16.492 1.00 75.31 111 THR A O 1
ATOM 949 N N . PHE A 1 112 ? 7.050 8.625 17.843 1.00 79.81 112 PHE A N 1
ATOM 950 C CA . PHE A 1 112 ? 6.341 7.487 17.231 1.00 79.81 112 PHE A CA 1
ATOM 951 C C . PHE A 1 112 ? 6.203 7.628 15.707 1.00 79.81 112 PHE A C 1
ATOM 953 O O . PHE A 1 112 ? 6.231 6.643 14.976 1.00 79.81 112 PHE A O 1
ATOM 960 N N . THR A 1 113 ? 6.091 8.863 15.210 1.00 82.94 113 THR A N 1
ATOM 961 C CA . THR A 1 113 ? 5.999 9.148 13.778 1.00 82.94 113 THR A CA 1
ATOM 962 C C . THR A 1 113 ? 7.292 8.860 13.017 1.00 82.94 113 THR A C 1
ATOM 964 O O . THR A 1 113 ? 7.233 8.754 11.798 1.00 82.94 113 THR A O 1
ATOM 967 N N . MET A 1 114 ? 8.441 8.701 13.673 1.00 81.38 114 MET A N 1
ATOM 968 C CA . MET A 1 114 ? 9.712 8.365 13.021 1.00 81.38 114 MET A CA 1
ATOM 969 C C . MET A 1 114 ? 9.963 6.856 12.928 1.00 81.38 114 MET A C 1
ATOM 971 O O . MET A 1 114 ? 10.795 6.437 12.128 1.00 81.38 114 MET A O 1
ATOM 975 N N . ILE A 1 115 ? 9.219 6.044 13.683 1.00 86.25 115 ILE A N 1
ATOM 976 C CA . ILE A 1 115 ? 9.419 4.594 13.733 1.00 86.25 115 ILE A CA 1
ATOM 977 C C . ILE A 1 115 ? 8.962 3.937 12.428 1.00 86.25 115 ILE A C 1
ATOM 979 O O . ILE A 1 115 ? 7.850 4.165 11.941 1.00 86.25 115 ILE A O 1
ATOM 983 N N . ASP A 1 116 ? 9.817 3.065 11.901 1.00 86.94 116 ASP A N 1
ATOM 984 C CA . ASP A 1 116 ? 9.506 2.179 10.789 1.00 86.94 116 ASP A CA 1
ATOM 985 C C . ASP A 1 116 ? 8.767 0.924 11.253 1.00 86.94 116 ASP A C 1
ATOM 987 O O . ASP A 1 116 ? 9.345 -0.001 11.814 1.00 86.94 116 ASP A O 1
ATOM 991 N N . LEU A 1 117 ? 7.457 0.908 11.006 1.00 90.19 117 LEU A N 1
ATOM 992 C CA . LEU A 1 117 ? 6.549 -0.153 11.449 1.00 90.19 117 LEU A CA 1
ATOM 993 C C . LEU A 1 117 ? 6.318 -1.241 10.393 1.00 90.19 117 LEU A C 1
ATOM 995 O O . LEU A 1 117 ? 5.412 -2.065 10.555 1.00 90.19 117 LEU A O 1
ATOM 999 N N . ALA A 1 118 ? 7.118 -1.265 9.323 1.00 88.75 118 ALA A N 1
ATOM 1000 C CA . ALA A 1 118 ? 7.049 -2.334 8.335 1.00 88.75 118 ALA A CA 1
ATOM 1001 C C . ALA A 1 118 ? 7.183 -3.713 9.002 1.00 88.75 118 ALA A C 1
ATOM 1003 O O . ALA A 1 118 ? 7.978 -3.904 9.925 1.00 88.75 118 ALA A O 1
ATOM 1004 N N . ASN A 1 119 ? 6.380 -4.677 8.545 1.00 88.81 119 ASN A N 1
ATOM 1005 C CA . ASN A 1 119 ? 6.342 -6.055 9.058 1.00 88.81 119 ASN A CA 1
ATOM 1006 C C . ASN A 1 119 ? 5.977 -6.192 10.553 1.00 88.81 119 ASN A C 1
ATOM 1008 O O . ASN A 1 119 ? 6.093 -7.276 11.124 1.00 88.81 119 ASN A O 1
ATOM 1012 N N . SER A 1 120 ? 5.501 -5.123 11.203 1.00 94.12 120 SER A N 1
ATOM 1013 C CA . SER A 1 120 ? 5.118 -5.149 12.623 1.00 94.12 120 SER A CA 1
ATOM 1014 C C . SER A 1 120 ? 3.614 -5.321 12.858 1.00 94.12 120 SER A C 1
ATOM 1016 O O . SER A 1 120 ? 3.204 -5.485 14.009 1.00 94.12 120 SER A O 1
ATOM 1018 N N . CYS A 1 121 ? 2.790 -5.322 11.803 1.00 96.62 121 CYS A N 1
ATOM 1019 C CA . CYS A 1 121 ? 1.324 -5.298 11.894 1.00 96.62 121 CYS A CA 1
ATOM 1020 C C . CYS A 1 121 ? 0.754 -6.415 12.782 1.00 96.62 121 CYS A C 1
ATOM 1022 O O . CYS A 1 121 ? 0.043 -6.131 13.740 1.00 96.62 121 CYS A O 1
ATOM 1024 N N . LEU A 1 122 ? 1.131 -7.680 12.564 1.00 96.94 122 LEU A N 1
ATOM 1025 C CA . LEU A 1 122 ? 0.625 -8.809 13.359 1.00 96.94 122 LEU A CA 1
ATOM 1026 C C . LEU A 1 122 ? 0.982 -8.689 14.844 1.00 96.94 122 LEU A C 1
ATOM 1028 O O . LEU A 1 122 ? 0.159 -8.954 15.722 1.00 96.94 122 LEU A O 1
ATOM 1032 N N . ARG A 1 123 ? 2.229 -8.312 15.134 1.00 96.25 123 ARG A N 1
ATOM 1033 C CA . ARG A 1 123 ? 2.735 -8.183 16.502 1.00 96.25 123 ARG A CA 1
ATOM 1034 C C . ARG A 1 123 ? 2.019 -7.055 17.239 1.00 96.25 123 ARG A C 1
ATOM 1036 O O . ARG A 1 123 ? 1.544 -7.264 18.355 1.00 96.25 123 ARG A O 1
ATOM 1043 N N . VAL A 1 124 ? 1.908 -5.895 16.598 1.00 97.00 124 VAL A N 1
ATOM 1044 C CA . VAL A 1 124 ? 1.235 -4.716 17.150 1.00 97.00 124 VAL A CA 1
ATOM 1045 C C . VAL A 1 124 ? -0.258 -4.978 17.331 1.00 97.00 124 VAL A C 1
ATOM 1047 O O . VAL A 1 124 ? -0.789 -4.701 18.406 1.00 97.00 124 VAL A O 1
ATOM 1050 N N . SER A 1 125 ? -0.924 -5.610 16.362 1.00 98.19 125 SER A N 1
ATOM 1051 C CA . SER A 1 125 ? -2.338 -5.968 16.494 1.00 98.19 125 SER A CA 1
ATOM 1052 C C . SER A 1 125 ? -2.603 -6.967 17.618 1.00 98.19 125 SER A C 1
ATOM 1054 O O . SER A 1 125 ? -3.591 -6.828 18.340 1.00 98.19 125 SER A O 1
ATOM 1056 N N . LYS A 1 126 ? -1.708 -7.942 17.832 1.00 97.94 126 LYS A N 1
ATOM 1057 C CA . LYS A 1 126 ? -1.787 -8.857 18.984 1.00 97.94 126 LYS A CA 1
ATOM 1058 C C . LYS A 1 126 ? -1.581 -8.132 20.313 1.00 97.94 126 LYS A C 1
ATOM 1060 O O . LYS A 1 126 ? -2.278 -8.436 21.282 1.00 97.94 126 LYS A O 1
ATOM 1065 N N . ALA A 1 127 ? -0.642 -7.184 20.373 1.00 97.38 127 ALA A N 1
ATOM 1066 C CA . ALA A 1 127 ? -0.421 -6.364 21.562 1.00 97.38 127 ALA A CA 1
ATOM 1067 C C . ALA A 1 127 ? -1.669 -5.532 21.893 1.00 97.38 127 ALA A C 1
ATOM 1069 O O . ALA A 1 127 ? -2.134 -5.570 23.032 1.00 97.38 127 ALA A O 1
ATOM 1070 N N . PHE A 1 128 ? -2.263 -4.884 20.887 1.00 98.12 128 PHE A N 1
ATOM 1071 C CA . PHE A 1 128 ? -3.513 -4.144 21.034 1.00 98.12 128 PHE A CA 1
ATOM 1072 C C . PHE A 1 128 ? -4.653 -5.031 21.539 1.00 98.12 128 PHE A C 1
ATOM 1074 O O . PHE A 1 128 ? -5.246 -4.727 22.571 1.00 98.12 128 PHE A O 1
ATOM 1081 N N . THR A 1 129 ? -4.908 -6.176 20.893 1.00 98.44 129 THR A N 1
ATOM 1082 C CA . THR A 1 129 ? -5.950 -7.121 21.331 1.00 98.44 129 THR A CA 1
ATOM 1083 C C . THR A 1 129 ? -5.746 -7.565 22.775 1.00 98.44 129 THR A C 1
ATOM 1085 O O . THR A 1 129 ? -6.699 -7.588 23.548 1.00 98.44 129 THR A O 1
ATOM 1088 N N . LYS A 1 130 ? -4.509 -7.869 23.184 1.00 97.38 130 LYS A N 1
ATOM 1089 C CA . LYS A 1 130 ? -4.212 -8.268 24.566 1.00 97.38 130 LYS A CA 1
ATOM 1090 C C . LYS A 1 130 ? -4.567 -7.174 25.576 1.00 97.38 130 LYS A C 1
ATOM 1092 O O . LYS A 1 130 ? -5.065 -7.501 26.650 1.00 97.38 130 LYS A O 1
ATOM 1097 N N . VAL A 1 131 ? -4.277 -5.909 25.274 1.00 96.69 131 VAL A N 1
ATOM 1098 C CA . VAL A 1 131 ? -4.587 -4.788 26.177 1.00 96.69 131 VAL A CA 1
ATOM 1099 C C . VAL A 1 131 ? -6.090 -4.494 26.174 1.00 96.69 131 VAL A C 1
ATOM 1101 O O . VAL A 1 131 ? -6.670 -4.385 27.249 1.00 96.69 131 VAL A O 1
ATOM 1104 N N . ALA A 1 132 ? -6.739 -4.486 25.006 1.00 97.19 132 ALA A N 1
ATOM 1105 C CA . ALA A 1 132 ? -8.181 -4.267 24.881 1.00 97.19 132 ALA A CA 1
ATOM 1106 C C . ALA A 1 132 ? -9.008 -5.320 25.638 1.00 97.19 132 ALA A C 1
ATOM 1108 O O . ALA A 1 132 ? -9.878 -4.968 26.431 1.00 97.19 132 ALA A O 1
ATOM 1109 N N . LEU A 1 133 ? -8.680 -6.609 25.479 1.00 96.81 133 LEU A N 1
ATOM 1110 C CA . LEU A 1 133 ? -9.366 -7.693 26.192 1.00 96.81 133 LEU A CA 1
ATOM 1111 C C . LEU A 1 133 ? -9.180 -7.598 27.714 1.00 96.81 133 LEU A C 1
ATOM 1113 O O . LEU A 1 133 ? -10.098 -7.912 28.465 1.00 96.81 133 LEU A O 1
ATOM 1117 N N . LYS A 1 134 ? -8.011 -7.143 28.188 1.00 95.94 134 LYS A N 1
ATOM 1118 C CA . LYS A 1 134 ? -7.766 -6.913 29.624 1.00 95.94 134 LYS A CA 1
ATOM 1119 C C . LYS A 1 134 ? -8.605 -5.775 30.201 1.00 95.94 134 LYS A C 1
ATOM 1121 O O . LYS A 1 134 ? -8.886 -5.804 31.393 1.00 95.94 134 LYS A O 1
ATOM 1126 N N . GLN A 1 135 ? -8.970 -4.796 29.378 1.00 94.31 135 GLN A N 1
ATOM 1127 C CA . GLN A 1 135 ? -9.852 -3.694 29.762 1.00 94.31 135 GLN A CA 1
ATOM 1128 C C . GLN A 1 135 ? -11.341 -4.028 29.565 1.00 94.31 135 GLN A C 1
ATOM 1130 O O . GLN A 1 135 ? -12.191 -3.205 29.859 1.00 94.31 135 GLN A O 1
ATOM 1135 N N . GLY A 1 136 ? -11.675 -5.245 29.118 1.00 95.12 136 GLY A N 1
ATOM 1136 C CA . GLY A 1 136 ? -13.062 -5.696 28.971 1.00 95.12 136 GLY A CA 1
ATOM 1137 C C . GLY A 1 136 ? -13.712 -5.363 27.625 1.00 95.12 136 GLY A C 1
ATOM 1138 O O . GLY A 1 136 ? -14.884 -5.683 27.432 1.00 95.12 136 GLY A O 1
ATOM 1139 N N . LEU A 1 137 ? -12.972 -4.791 26.671 1.00 96.56 137 LEU A N 1
ATOM 1140 C CA . LEU A 1 137 ? -13.488 -4.519 25.328 1.00 96.56 137 LEU A CA 1
ATOM 1141 C C . LEU A 1 137 ? -13.499 -5.784 24.468 1.00 96.56 137 LEU A C 1
ATOM 1143 O O . LEU A 1 137 ? -12.565 -6.592 24.501 1.00 96.56 137 LEU A O 1
ATOM 1147 N N . LYS A 1 138 ? -14.517 -5.931 23.611 1.00 97.31 138 LYS A N 1
ATOM 1148 C CA . LYS A 1 138 ? -14.498 -6.971 22.571 1.00 97.31 138 LYS A CA 1
ATOM 1149 C C . LYS A 1 138 ? -13.551 -6.526 21.466 1.00 97.31 138 LYS A C 1
ATOM 1151 O O . LYS A 1 138 ? -13.738 -5.468 20.873 1.00 97.31 138 LYS A O 1
ATOM 1156 N N . CYS A 1 139 ? -12.549 -7.341 21.162 1.00 98.00 139 CYS A N 1
ATOM 1157 C CA . CYS A 1 139 ? -11.558 -7.030 20.141 1.00 98.00 139 CYS A CA 1
ATOM 1158 C C . CYS A 1 139 ? -11.197 -8.278 19.337 1.00 98.00 139 CYS A C 1
ATOM 1160 O O . CYS A 1 139 ? -10.994 -9.350 19.905 1.00 98.00 139 CYS A O 1
ATOM 1162 N N . GLN A 1 140 ? -11.061 -8.114 18.024 1.00 97.12 140 GLN A N 1
ATOM 1163 C CA . GLN A 1 140 ? -10.546 -9.135 17.118 1.00 97.12 140 GLN A CA 1
ATOM 1164 C C . GLN A 1 140 ? -9.412 -8.566 16.264 1.00 97.12 140 GLN A C 1
ATOM 1166 O O . GLN A 1 140 ? -9.463 -7.412 15.836 1.00 97.12 140 GLN A O 1
ATOM 1171 N N . THR A 1 141 ? -8.385 -9.376 16.013 1.00 98.25 141 THR A N 1
ATOM 1172 C CA . THR A 1 141 ? -7.395 -9.103 14.965 1.00 98.25 141 THR A CA 1
ATOM 1173 C C . THR A 1 141 ? -7.950 -9.599 13.635 1.00 98.25 141 THR A C 1
ATOM 1175 O O . THR A 1 141 ? -8.386 -10.744 13.543 1.00 98.25 141 THR A O 1
ATOM 1178 N N . VAL A 1 142 ? -7.920 -8.746 12.617 1.00 97.94 142 VAL A N 1
ATOM 1179 C CA . VAL A 1 142 ? -8.326 -9.058 11.246 1.00 97.94 142 VAL A CA 1
ATOM 1180 C C . VAL A 1 142 ? -7.082 -9.078 10.369 1.00 97.94 142 VAL A C 1
ATOM 1182 O O . VAL A 1 142 ? -6.214 -8.217 10.513 1.00 97.94 142 VAL A O 1
ATOM 1185 N N . MET A 1 143 ? -7.000 -10.058 9.470 1.00 96.56 143 MET A N 1
ATOM 1186 C CA . MET A 1 143 ? -5.901 -10.209 8.521 1.00 96.56 143 MET A CA 1
ATOM 1187 C C . MET A 1 143 ? -6.411 -9.996 7.094 1.00 96.56 143 MET A C 1
ATOM 1189 O O . MET A 1 143 ? -7.417 -10.579 6.700 1.00 96.56 143 MET A O 1
ATOM 1193 N N . ILE A 1 144 ? -5.714 -9.162 6.328 1.00 96.75 144 ILE A N 1
ATOM 1194 C CA . ILE A 1 144 ? -5.961 -8.923 4.907 1.00 96.75 144 ILE A CA 1
ATOM 1195 C C . ILE A 1 144 ? -4.864 -9.647 4.137 1.00 96.75 144 ILE A C 1
ATOM 1197 O O . ILE A 1 144 ? -3.711 -9.218 4.165 1.00 96.75 144 ILE A O 1
ATOM 1201 N N . TYR A 1 145 ? -5.212 -10.739 3.463 1.00 95.25 145 TYR A N 1
ATOM 1202 C CA . TYR A 1 145 ? -4.314 -11.362 2.494 1.00 95.25 145 TYR A CA 1
ATOM 1203 C C . TYR A 1 145 ? -4.353 -10.591 1.167 1.00 95.25 145 TYR A C 1
ATOM 1205 O O . TYR A 1 145 ? -5.397 -10.024 0.829 1.00 95.25 145 TYR A O 1
ATOM 1213 N N . PRO A 1 146 ? -3.256 -10.571 0.393 1.00 95.12 146 PRO A N 1
ATOM 1214 C CA . PRO A 1 146 ? -3.268 -10.071 -0.977 1.00 95.12 146 PRO A CA 1
ATOM 1215 C C . PRO A 1 146 ? -4.415 -10.658 -1.803 1.00 95.12 146 PRO A C 1
ATOM 1217 O O . PRO A 1 146 ? -4.617 -11.869 -1.824 1.00 95.12 146 PRO A O 1
ATOM 1220 N N . GLY A 1 147 ? -5.203 -9.802 -2.459 1.00 95.94 147 GLY A N 1
ATOM 1221 C CA . GLY A 1 147 ? -6.386 -10.233 -3.218 1.00 95.94 147 GLY A CA 1
ATOM 1222 C C . GLY A 1 147 ? -7.470 -10.917 -2.369 1.00 95.94 147 GLY A C 1
ATOM 1223 O O . GLY A 1 147 ? -8.381 -11.534 -2.921 1.00 95.94 147 GLY A O 1
ATOM 1224 N N . TYR A 1 148 ? -7.373 -10.802 -1.041 1.00 96.38 148 TYR A N 1
ATOM 1225 C CA . TYR A 1 148 ? -8.209 -11.432 -0.014 1.00 96.38 148 TYR A CA 1
ATOM 1226 C C . TYR A 1 148 ? -8.132 -12.965 0.061 1.00 96.38 148 TYR A C 1
ATOM 1228 O O . TYR A 1 148 ? -8.752 -13.556 0.942 1.00 96.38 148 TYR A O 1
ATOM 1236 N N . SER A 1 149 ? -7.273 -13.592 -0.750 1.00 94.06 149 SER A N 1
ATOM 1237 C CA . SER A 1 149 ? -7.080 -15.042 -0.791 1.00 94.06 149 SER A CA 1
ATOM 1238 C C . SER A 1 149 ? -5.752 -15.459 -0.163 1.00 94.06 149 SER A C 1
ATOM 1240 O O . SER A 1 149 ? -4.688 -14.940 -0.500 1.00 94.06 149 SER A O 1
ATOM 1242 N N . LYS A 1 150 ? -5.804 -16.446 0.735 1.00 88.56 150 LYS A N 1
ATOM 1243 C CA . LYS A 1 150 ? -4.605 -17.089 1.292 1.00 88.56 150 LYS A CA 1
ATOM 1244 C C . LYS A 1 150 ? -3.979 -18.095 0.316 1.00 88.56 150 LYS A C 1
ATOM 1246 O O . LYS A 1 150 ? -2.801 -18.409 0.449 1.00 88.56 150 LYS A O 1
ATOM 1251 N N . GLU A 1 151 ? -4.765 -18.622 -0.617 1.00 90.94 151 GLU A N 1
ATOM 1252 C CA . GLU A 1 151 ? -4.382 -19.755 -1.468 1.00 90.94 151 GLU A CA 1
ATOM 1253 C C . GLU A 1 151 ? -3.696 -19.310 -2.764 1.00 90.94 151 GLU A C 1
ATOM 1255 O O . GLU A 1 151 ? -2.805 -20.001 -3.249 1.00 90.94 151 GLU A O 1
ATOM 1260 N N . ASP A 1 152 ? -4.057 -18.137 -3.292 1.00 89.06 152 ASP A N 1
ATOM 1261 C CA . ASP A 1 152 ? -3.541 -17.633 -4.572 1.00 89.06 152 ASP A CA 1
ATOM 1262 C C . ASP A 1 152 ? -2.101 -17.106 -4.510 1.00 89.06 152 ASP A C 1
ATOM 1264 O O . ASP A 1 152 ? -1.488 -16.915 -5.555 1.00 89.06 152 ASP A O 1
ATOM 1268 N N . CYS A 1 153 ? -1.553 -16.863 -3.313 1.00 85.75 153 CYS A N 1
ATOM 1269 C CA . CYS A 1 153 ? -0.144 -16.502 -3.101 1.00 85.75 153 CYS A CA 1
ATOM 1270 C C . CYS A 1 153 ? 0.391 -15.384 -4.027 1.00 85.75 153 CYS A C 1
ATOM 1272 O O . CYS A 1 153 ? 1.512 -15.477 -4.516 1.00 85.75 153 CYS A O 1
ATOM 1274 N N . LEU A 1 154 ? -0.370 -14.297 -4.228 1.00 89.06 154 LEU A N 1
ATOM 1275 C CA . LEU A 1 154 ? -0.052 -13.211 -5.181 1.00 89.06 154 LEU A CA 1
ATOM 1276 C C . LEU A 1 154 ? 1.334 -12.545 -5.016 1.00 89.06 154 LEU A C 1
ATOM 1278 O O . LEU A 1 154 ? 1.816 -11.892 -5.943 1.00 89.06 154 LEU A O 1
ATOM 1282 N N . TYR A 1 155 ? 1.947 -12.683 -3.840 1.00 88.75 155 TYR A N 1
ATOM 1283 C CA . TYR A 1 155 ? 3.309 -12.238 -3.534 1.00 88.75 155 TYR A CA 1
ATOM 1284 C C . TYR A 1 155 ? 4.107 -13.362 -2.860 1.00 88.75 155 TYR A C 1
ATOM 1286 O O . TYR A 1 155 ? 4.633 -13.184 -1.766 1.00 88.75 155 TYR A O 1
ATOM 1294 N N . ASP A 1 156 ? 4.102 -14.557 -3.456 1.00 82.94 156 ASP A N 1
ATOM 1295 C CA . ASP A 1 156 ? 4.808 -15.748 -2.952 1.00 82.94 156 ASP A CA 1
ATOM 1296 C C . ASP A 1 156 ? 4.401 -16.166 -1.521 1.00 82.94 156 ASP A C 1
ATOM 1298 O O . ASP A 1 156 ? 5.155 -16.804 -0.789 1.00 82.94 156 ASP A O 1
ATOM 1302 N N . GLY A 1 157 ? 3.173 -15.819 -1.119 1.00 72.75 157 GLY A N 1
ATOM 1303 C CA . GLY A 1 157 ? 2.620 -16.097 0.213 1.00 72.75 157 GLY A CA 1
ATOM 1304 C C . GLY A 1 157 ? 2.874 -15.009 1.267 1.00 72.75 157 GLY A C 1
ATOM 1305 O O . GLY A 1 157 ? 2.361 -15.126 2.382 1.00 72.75 157 GLY A O 1
ATOM 1306 N N . ASP A 1 158 ? 3.595 -13.941 0.917 1.00 82.06 158 ASP A N 1
ATOM 1307 C CA . ASP A 1 158 ? 3.854 -12.785 1.780 1.00 82.06 158 ASP A CA 1
ATOM 1308 C C . ASP A 1 158 ? 2.849 -11.635 1.552 1.00 82.06 158 ASP A C 1
ATOM 1310 O O . ASP A 1 158 ? 1.883 -11.740 0.796 1.00 82.06 158 ASP A O 1
ATOM 1314 N N . GLY A 1 159 ? 3.048 -10.509 2.246 1.00 85.69 159 GLY A N 1
ATOM 1315 C CA . GLY A 1 159 ? 2.315 -9.262 1.986 1.00 85.69 159 GLY A CA 1
ATOM 1316 C C . GLY A 1 159 ? 0.952 -9.136 2.673 1.00 85.69 159 GLY A C 1
ATOM 1317 O O . GLY A 1 159 ? 0.180 -8.237 2.333 1.00 85.69 159 GLY A O 1
ATOM 1318 N N . TYR A 1 160 ? 0.641 -10.003 3.641 1.00 93.75 160 TYR A N 1
ATOM 1319 C CA . TYR A 1 160 ? -0.551 -9.828 4.468 1.00 93.75 160 TYR A CA 1
ATOM 1320 C C . TYR A 1 160 ? -0.424 -8.602 5.384 1.00 93.75 160 TYR A C 1
ATOM 1322 O O . TYR A 1 160 ? 0.665 -8.227 5.824 1.00 93.75 160 TYR A O 1
ATOM 1330 N N . HIS A 1 161 ? -1.563 -8.011 5.738 1.00 96.88 161 HIS A N 1
ATOM 1331 C CA . HIS A 1 161 ? -1.643 -6.930 6.720 1.00 96.88 161 HIS A CA 1
ATOM 1332 C C . HIS A 1 161 ? -2.575 -7.295 7.870 1.00 96.88 161 HIS A C 1
ATOM 1334 O O . HIS A 1 161 ? -3.544 -8.023 7.674 1.00 96.88 161 HIS A O 1
ATOM 1340 N N . CYS A 1 162 ? -2.293 -6.797 9.071 1.00 98.00 162 CYS A N 1
ATOM 1341 C CA . CYS A 1 162 ? -3.137 -6.998 10.245 1.00 98.00 162 CYS A CA 1
ATOM 1342 C C . CYS A 1 162 ? -3.589 -5.662 10.823 1.00 98.00 162 CYS A C 1
ATOM 1344 O O . CYS A 1 162 ? -2.789 -4.742 10.982 1.00 98.00 162 CYS A O 1
ATOM 1346 N N . PHE A 1 163 ? -4.859 -5.603 11.201 1.00 98.56 163 PHE A N 1
ATOM 1347 C CA . PHE A 1 163 ? -5.447 -4.505 11.957 1.00 98.56 163 PHE A CA 1
ATOM 1348 C C . PHE A 1 163 ? -6.421 -5.077 12.992 1.00 98.56 163 PHE A C 1
ATOM 1350 O O . PHE A 1 163 ? -6.623 -6.293 13.075 1.00 98.56 163 PHE A O 1
ATOM 1357 N N . ASN A 1 164 ? -7.026 -4.230 13.816 1.00 98.69 164 ASN A N 1
ATOM 1358 C CA . ASN A 1 164 ? -7.992 -4.662 14.818 1.00 98.69 164 ASN A CA 1
ATOM 1359 C C . ASN A 1 164 ? -9.373 -4.068 14.551 1.00 98.69 164 ASN A C 1
ATOM 1361 O O . ASN A 1 164 ? -9.499 -2.924 14.123 1.00 98.69 164 ASN A O 1
ATOM 1365 N N . ILE A 1 165 ? -10.410 -4.842 14.868 1.00 98.50 165 ILE A N 1
ATOM 1366 C CA . ILE A 1 165 ? -11.762 -4.324 15.076 1.00 98.50 165 ILE A CA 1
ATOM 1367 C C . ILE A 1 165 ? -12.054 -4.416 16.570 1.00 98.50 165 ILE A C 1
ATOM 1369 O O . ILE A 1 165 ? -11.931 -5.494 17.155 1.00 98.50 165 ILE A O 1
ATOM 1373 N N . VAL A 1 166 ? -12.424 -3.296 17.183 1.00 98.00 166 VAL A N 1
ATOM 1374 C CA . VAL A 1 166 ? -12.765 -3.207 18.612 1.00 98.00 166 VAL A CA 1
ATOM 1375 C C . VAL A 1 166 ? -14.149 -2.598 18.792 1.00 98.00 166 VAL A C 1
ATOM 1377 O O . VAL A 1 166 ? -14.542 -1.729 18.016 1.00 98.00 166 VAL A O 1
ATOM 1380 N N . GLU A 1 167 ? -14.894 -3.090 19.776 1.00 97.56 167 GLU A N 1
ATOM 1381 C CA . GLU A 1 167 ? -16.228 -2.612 20.141 1.00 97.56 167 GLU A CA 1
ATOM 1382 C C . GLU A 1 167 ? -16.163 -1.859 21.473 1.00 97.56 167 GLU A C 1
ATOM 1384 O O . GLU A 1 167 ? -15.720 -2.423 22.473 1.00 97.56 167 GLU A O 1
ATOM 1389 N N . GLU A 1 168 ? -16.617 -0.607 21.474 1.00 94.19 168 GLU A N 1
ATOM 1390 C CA . GLU A 1 168 ? -16.733 0.265 22.647 1.00 94.19 168 GLU A CA 1
ATOM 1391 C C . GLU A 1 168 ? -18.052 1.045 22.535 1.00 94.19 168 GLU A C 1
ATOM 1393 O O . GLU A 1 168 ? -18.320 1.668 21.503 1.00 94.19 168 GLU A O 1
ATOM 1398 N N . ASN A 1 169 ? -18.880 1.024 23.586 1.00 91.75 169 ASN A N 1
ATOM 1399 C CA . ASN A 1 169 ? -20.169 1.733 23.641 1.00 91.75 169 ASN A CA 1
ATOM 1400 C C . ASN A 1 169 ? -21.078 1.450 22.423 1.00 91.75 169 ASN A C 1
ATOM 1402 O O . ASN A 1 169 ? -21.532 2.378 21.750 1.00 91.75 169 ASN A O 1
ATOM 1406 N N . ASP A 1 170 ? -21.276 0.165 22.098 1.00 92.81 170 ASP A N 1
ATOM 1407 C CA . ASP A 1 170 ? -22.063 -0.343 20.956 1.00 92.81 170 ASP A CA 1
ATOM 1408 C C . ASP A 1 170 ? -21.590 0.119 19.563 1.00 92.81 170 ASP A C 1
ATOM 1410 O O . ASP A 1 170 ? -22.247 -0.127 18.547 1.00 92.81 170 ASP A O 1
ATOM 1414 N N . LYS A 1 171 ? -20.421 0.760 19.480 1.00 96.81 171 LYS A N 1
ATOM 1415 C CA . LYS A 1 171 ? -19.778 1.161 18.227 1.00 96.81 171 LYS A CA 1
ATOM 1416 C C . LYS A 1 171 ? -18.564 0.294 17.968 1.00 96.81 171 LYS A C 1
ATOM 1418 O O . LYS A 1 171 ? -17.849 -0.085 18.889 1.00 96.81 171 LYS A O 1
ATOM 1423 N N . LYS A 1 172 ? -18.311 0.009 16.693 1.00 98.00 172 LYS A N 1
ATOM 1424 C CA . LYS A 1 172 ? -17.108 -0.698 16.251 1.00 98.00 172 LYS A CA 1
ATOM 1425 C C . LYS A 1 172 ? -16.129 0.284 15.637 1.00 98.00 172 LYS A C 1
ATOM 1427 O O . LYS A 1 172 ? -16.548 1.231 14.978 1.00 98.00 172 LYS A O 1
ATOM 1432 N N . TYR A 1 173 ? -14.841 0.028 15.805 1.00 98.38 173 TYR A N 1
ATOM 1433 C CA . TYR A 1 173 ? -13.767 0.860 15.277 1.00 98.38 173 TYR A CA 1
ATOM 1434 C C . TYR A 1 173 ? -12.738 0.001 14.554 1.00 98.38 173 TYR A C 1
ATOM 1436 O O . TYR A 1 173 ? -12.417 -1.094 15.015 1.00 98.38 173 TYR A O 1
ATOM 1444 N N . ILE A 1 174 ? -12.218 0.508 13.436 1.00 98.56 174 ILE A N 1
ATOM 1445 C CA . ILE A 1 174 ? -10.986 0.013 12.814 1.00 98.56 174 ILE A CA 1
ATOM 1446 C C . ILE A 1 174 ? -9.831 0.657 13.574 1.00 98.56 174 ILE A C 1
ATOM 1448 O O . ILE A 1 174 ? -9.792 1.881 13.686 1.00 98.56 174 ILE A O 1
ATOM 1452 N N . VAL A 1 175 ? -8.891 -0.148 14.062 1.00 98.50 175 VAL A N 1
ATOM 1453 C CA . VAL A 1 175 ? -7.658 0.311 14.712 1.00 98.50 175 VAL A CA 1
ATOM 1454 C C . VAL A 1 175 ? -6.465 -0.248 13.956 1.00 98.50 175 VAL A C 1
ATOM 1456 O O . VAL A 1 175 ? -6.327 -1.464 13.823 1.00 98.50 175 VAL A O 1
ATOM 1459 N N . ASP A 1 176 ? -5.582 0.633 13.498 1.00 98.19 176 ASP A N 1
ATOM 1460 C CA . ASP A 1 176 ? -4.367 0.255 12.781 1.00 98.19 176 ASP A CA 1
ATOM 1461 C C . ASP A 1 176 ? -3.205 1.154 13.198 1.00 98.19 176 ASP A C 1
ATOM 1463 O O . ASP A 1 176 ? -2.969 2.236 12.661 1.00 98.19 176 ASP A O 1
ATOM 1467 N N . LEU A 1 177 ? -2.453 0.683 14.189 1.00 96.25 177 LEU A N 1
ATOM 1468 C CA . LEU A 1 177 ? -1.323 1.423 14.747 1.00 96.25 177 LEU A CA 1
ATOM 1469 C C . LEU A 1 177 ? -0.053 1.308 13.905 1.00 96.25 177 LEU A C 1
ATOM 1471 O O . LEU A 1 177 ? 0.931 1.972 14.212 1.00 96.25 177 LEU A O 1
ATOM 1475 N N . THR A 1 178 ? -0.072 0.492 12.850 1.00 96.81 178 THR A N 1
ATOM 1476 C CA . THR A 1 178 ? 1.053 0.318 11.920 1.00 96.81 178 THR A CA 1
ATOM 1477 C C . THR A 1 178 ? 0.788 0.939 10.555 1.00 96.81 178 THR A C 1
ATOM 1479 O O . THR A 1 178 ? 1.597 0.794 9.644 1.00 96.81 178 THR A O 1
ATOM 1482 N N . TYR A 1 179 ? -0.325 1.657 10.409 1.00 97.62 179 TYR A N 1
ATOM 1483 C CA . TYR A 1 179 ? -0.796 2.197 9.139 1.00 97.62 179 TYR A CA 1
ATOM 1484 C C . TYR A 1 179 ? 0.214 3.131 8.451 1.00 97.62 179 TYR A C 1
ATOM 1486 O O . TYR A 1 179 ? 0.285 3.186 7.224 1.00 97.62 179 TYR A O 1
ATOM 1494 N N . SER A 1 180 ? 1.071 3.805 9.226 1.00 95.62 180 SER A N 1
ATOM 1495 C CA . SER A 1 180 ? 2.150 4.661 8.714 1.00 95.62 180 SER A CA 1
ATOM 1496 C C . SER A 1 180 ? 3.139 3.938 7.795 1.00 95.62 180 SER A C 1
ATOM 1498 O O . SER A 1 180 ? 3.727 4.584 6.925 1.00 95.62 180 SER A O 1
ATOM 1500 N N . GLN A 1 181 ? 3.280 2.611 7.914 1.00 94.44 181 GLN A N 1
ATOM 1501 C CA . GLN A 1 181 ? 4.164 1.809 7.060 1.00 94.44 181 GLN A CA 1
ATOM 1502 C C . GLN A 1 181 ? 3.799 1.893 5.566 1.00 94.44 181 GLN A C 1
ATOM 1504 O O . GLN A 1 181 ? 4.639 1.665 4.693 1.00 94.44 181 GLN A O 1
ATOM 1509 N N . PHE A 1 182 ? 2.549 2.241 5.249 1.00 96.75 182 PHE A N 1
ATOM 1510 C CA . PHE A 1 182 ? 2.072 2.339 3.872 1.00 96.75 182 PHE A CA 1
ATOM 1511 C C . PHE A 1 182 ? 2.393 3.669 3.200 1.00 96.75 182 PHE A C 1
ATOM 1513 O O . PHE A 1 182 ? 2.085 3.808 2.024 1.00 96.75 182 PHE A O 1
ATOM 1520 N N . PHE A 1 183 ? 3.023 4.624 3.891 1.00 96.69 183 PHE A N 1
ATOM 1521 C CA . PHE A 1 183 ? 3.202 5.999 3.403 1.00 96.69 183 PHE A CA 1
ATOM 1522 C C . PHE A 1 183 ? 4.667 6.397 3.159 1.00 96.69 183 PHE A C 1
ATOM 1524 O O . PHE A 1 183 ? 4.966 7.581 3.005 1.00 96.69 183 PHE A O 1
ATOM 1531 N N . TYR A 1 184 ? 5.591 5.436 3.087 1.00 94.69 184 TYR A N 1
ATOM 1532 C CA . TYR A 1 184 ? 6.966 5.695 2.641 1.00 94.69 184 TYR A CA 1
ATOM 1533 C C . TYR A 1 184 ? 7.031 5.899 1.128 1.00 94.69 184 TYR A C 1
ATOM 1535 O O . TYR A 1 184 ? 6.463 5.108 0.373 1.00 94.69 184 TYR A O 1
ATOM 1543 N N . LEU A 1 185 ? 7.745 6.927 0.668 1.00 95.31 185 LEU A N 1
ATOM 1544 C CA . LEU A 1 185 ? 7.807 7.301 -0.747 1.00 95.31 185 LEU A CA 1
ATOM 1545 C C . LEU A 1 185 ? 8.292 6.158 -1.645 1.00 95.31 185 LEU A C 1
ATOM 1547 O O . LEU A 1 185 ? 7.699 5.927 -2.694 1.00 95.31 185 LEU A O 1
ATOM 1551 N N . SER A 1 186 ? 9.303 5.398 -1.216 1.00 93.12 186 SER A N 1
ATOM 1552 C CA . SER A 1 186 ? 9.871 4.275 -1.982 1.00 93.12 186 SER A CA 1
ATOM 1553 C C . SER A 1 186 ? 8.828 3.259 -2.469 1.00 93.12 186 SER A C 1
ATOM 1555 O O . SER A 1 186 ? 8.965 2.692 -3.553 1.00 93.12 186 SER A O 1
ATOM 1557 N N . ASN A 1 187 ? 7.758 3.070 -1.693 1.00 93.75 187 ASN A N 1
ATOM 1558 C CA . ASN A 1 187 ? 6.683 2.123 -1.983 1.00 93.75 187 ASN A CA 1
ATOM 1559 C C . ASN A 1 187 ? 5.471 2.771 -2.664 1.00 93.75 187 ASN A C 1
ATOM 1561 O O . ASN A 1 187 ? 4.496 2.090 -2.948 1.00 93.75 187 ASN A O 1
ATOM 1565 N N . ASN A 1 188 ? 5.496 4.078 -2.909 1.00 96.69 188 ASN A N 1
ATOM 1566 C CA . ASN A 1 188 ? 4.330 4.850 -3.340 1.00 96.69 188 ASN A CA 1
ATOM 1567 C C . ASN A 1 188 ? 4.573 5.658 -4.621 1.00 96.69 188 ASN A C 1
ATOM 1569 O O . ASN A 1 188 ? 3.787 6.532 -4.974 1.00 96.69 188 ASN A O 1
ATOM 1573 N N . ILE A 1 189 ? 5.651 5.359 -5.344 1.00 96.31 189 ILE A N 1
ATOM 1574 C CA . ILE A 1 189 ? 5.903 5.923 -6.669 1.00 96.31 189 ILE A CA 1
ATOM 1575 C C . ILE A 1 189 ? 5.047 5.174 -7.694 1.00 96.31 189 ILE A C 1
ATOM 1577 O O . ILE A 1 189 ? 5.313 4.008 -7.978 1.00 96.31 189 ILE A O 1
ATOM 1581 N N . LEU A 1 190 ? 4.041 5.840 -8.271 1.00 95.19 190 LEU A N 1
ATOM 1582 C CA . LEU A 1 190 ? 3.059 5.214 -9.174 1.00 95.19 190 LEU A CA 1
ATOM 1583 C C . LEU A 1 190 ? 3.682 4.502 -10.367 1.00 95.19 190 LEU A C 1
ATOM 1585 O O . LEU A 1 190 ? 3.230 3.427 -10.749 1.00 95.19 190 LEU A O 1
ATOM 1589 N N . ASN A 1 191 ? 4.755 5.054 -10.941 1.00 94.88 191 ASN A N 1
ATOM 1590 C CA . ASN A 1 191 ? 5.385 4.448 -12.113 1.00 94.88 191 ASN A CA 1
ATOM 1591 C C . ASN A 1 191 ? 6.079 3.109 -11.836 1.00 94.88 191 ASN A C 1
ATOM 1593 O O . ASN A 1 191 ? 6.524 2.482 -12.800 1.00 94.88 191 ASN A O 1
ATOM 1597 N N . LYS A 1 192 ? 6.123 2.662 -10.573 1.00 93.94 192 LYS A N 1
ATOM 1598 C CA . LYS A 1 192 ? 6.446 1.284 -10.194 1.00 93.94 192 LYS A CA 1
ATOM 1599 C C . LYS A 1 192 ? 5.471 0.281 -10.822 1.00 93.94 192 LYS A C 1
ATOM 1601 O O . LYS A 1 192 ? 5.893 -0.796 -11.240 1.00 93.94 192 LYS A O 1
ATOM 1606 N N . LEU A 1 193 ? 4.201 0.666 -10.992 1.00 95.06 193 LEU A N 1
ATOM 1607 C CA . LEU A 1 193 ? 3.240 -0.086 -11.798 1.00 95.06 193 LEU A CA 1
ATOM 1608 C C . LEU A 1 193 ? 3.776 -0.265 -13.225 1.00 95.06 193 LEU A C 1
ATOM 1610 O O . LEU A 1 193 ? 4.226 0.690 -13.873 1.00 95.06 193 LEU A O 1
ATOM 1614 N N . GLY A 1 194 ? 3.727 -1.504 -13.716 1.00 93.19 194 GLY A N 1
ATOM 1615 C CA . GLY A 1 194 ? 4.253 -1.870 -15.030 1.00 93.19 194 GLY A CA 1
ATOM 1616 C C . GLY A 1 194 ? 5.640 -2.510 -15.023 1.00 93.19 194 GLY A C 1
ATOM 1617 O O . GLY A 1 194 ? 6.099 -2.952 -16.083 1.00 93.19 194 GLY A O 1
ATOM 1618 N N . LEU A 1 195 ? 6.313 -2.541 -13.869 1.00 94.44 195 LEU A N 1
ATOM 1619 C CA . LEU A 1 195 ? 7.601 -3.206 -13.704 1.00 94.44 195 LEU A CA 1
ATOM 1620 C C . LEU A 1 195 ? 7.398 -4.704 -13.451 1.00 94.44 195 LEU A C 1
ATOM 1622 O O . LEU A 1 195 ? 6.797 -5.102 -12.457 1.00 94.44 195 LEU A O 1
ATOM 1626 N N . MET A 1 196 ? 7.915 -5.538 -14.349 1.00 94.31 196 MET A N 1
ATOM 1627 C CA . MET A 1 196 ? 7.801 -6.992 -14.229 1.00 94.31 196 MET A CA 1
ATOM 1628 C C . MET A 1 196 ? 8.613 -7.508 -13.029 1.00 94.31 196 MET A C 1
ATOM 1630 O O . MET A 1 196 ? 9.756 -7.089 -12.838 1.00 94.31 196 MET A O 1
ATOM 1634 N N . TYR A 1 197 ? 8.010 -8.390 -12.224 1.00 90.50 197 TYR A N 1
ATOM 1635 C CA . TYR A 1 197 ? 8.527 -8.914 -10.945 1.00 90.50 197 TYR A CA 1
ATOM 1636 C C . TYR A 1 197 ? 8.917 -7.852 -9.896 1.00 90.50 197 TYR A C 1
ATOM 1638 O O . TYR A 1 197 ? 9.545 -8.167 -8.887 1.00 90.50 197 TYR A O 1
ATOM 1646 N N . GLY A 1 198 ? 8.551 -6.586 -10.114 1.00 85.75 198 GLY A N 1
ATOM 1647 C CA . GLY A 1 198 ? 8.709 -5.526 -9.125 1.00 85.75 198 GLY A CA 1
ATOM 1648 C C . GLY A 1 198 ? 7.573 -5.543 -8.097 1.00 85.75 198 GLY A C 1
ATOM 1649 O O . GLY A 1 198 ? 6.464 -5.962 -8.432 1.00 85.75 198 GLY A O 1
ATOM 1650 N N . PRO A 1 199 ? 7.800 -5.058 -6.861 1.00 78.44 199 PRO A N 1
ATOM 1651 C CA . PRO A 1 199 ? 6.709 -4.845 -5.909 1.00 78.44 199 PRO A CA 1
ATOM 1652 C C . PRO A 1 199 ? 5.686 -3.854 -6.481 1.00 78.44 199 PRO A C 1
ATOM 1654 O O . PRO A 1 199 ? 6.084 -2.902 -7.144 1.00 78.44 199 PRO A O 1
ATOM 1657 N N . ASN A 1 200 ? 4.395 -4.007 -6.187 1.00 90.50 200 ASN A N 1
ATOM 1658 C CA . ASN A 1 200 ? 3.404 -2.978 -6.527 1.00 90.50 200 ASN A CA 1
ATOM 1659 C C . ASN A 1 200 ? 3.501 -1.764 -5.589 1.00 90.50 200 ASN A C 1
ATOM 1661 O O . ASN A 1 200 ? 4.229 -1.766 -4.591 1.00 90.50 200 ASN A O 1
ATOM 1665 N N . CYS A 1 201 ? 2.757 -0.704 -5.913 1.00 95.00 201 CYS A N 1
ATOM 1666 C CA . CYS A 1 201 ? 2.593 0.422 -5.003 1.00 95.00 201 CYS A CA 1
ATOM 1667 C C . CYS A 1 201 ? 1.828 -0.006 -3.746 1.00 95.00 201 CYS A C 1
ATOM 1669 O O . CYS A 1 201 ? 0.869 -0.768 -3.825 1.00 95.00 201 CYS A O 1
ATOM 1671 N N . HIS A 1 202 ? 2.212 0.530 -2.592 1.00 95.88 202 HIS A N 1
ATOM 1672 C CA . HIS A 1 202 ? 1.476 0.358 -1.345 1.00 95.88 202 HIS A CA 1
ATOM 1673 C C . HIS A 1 202 ? 0.118 1.080 -1.387 1.00 95.88 202 HIS A C 1
ATOM 1675 O O . HIS A 1 202 ? -0.072 2.007 -2.178 1.00 95.88 202 HIS A O 1
ATOM 1681 N N . PRO A 1 203 ? -0.822 0.714 -0.492 1.00 97.69 203 PRO A N 1
ATOM 1682 C CA . PRO A 1 203 ? -2.123 1.373 -0.385 1.00 97.69 203 PRO A CA 1
ATOM 1683 C C . PRO A 1 203 ? -2.041 2.898 -0.252 1.00 97.69 203 PRO A C 1
ATOM 1685 O O . PRO A 1 203 ? -2.922 3.595 -0.748 1.00 97.69 203 PRO A O 1
ATOM 1688 N N . GLY A 1 204 ? -0.989 3.419 0.394 1.00 97.81 204 GLY A N 1
ATOM 1689 C CA . GLY A 1 204 ? -0.858 4.830 0.750 1.00 97.81 204 GLY A CA 1
ATOM 1690 C C . GLY A 1 204 ? -1.094 5.782 -0.418 1.00 97.81 204 GLY A C 1
ATOM 1691 O O . GLY A 1 204 ? -1.907 6.690 -0.285 1.00 97.81 204 GLY A O 1
ATOM 1692 N N . VAL A 1 205 ? -0.460 5.559 -1.573 1.00 97.62 205 VAL A N 1
ATOM 1693 C CA . VAL A 1 205 ? -0.591 6.446 -2.740 1.00 97.62 205 VAL A CA 1
ATOM 1694 C C . VAL A 1 205 ? -2.033 6.530 -3.230 1.00 97.62 205 VAL A C 1
ATOM 1696 O O . VAL A 1 205 ? -2.528 7.622 -3.495 1.00 97.62 205 VAL A O 1
ATOM 1699 N N . PHE A 1 206 ? -2.741 5.401 -3.261 1.00 98.25 206 PHE A N 1
ATOM 1700 C CA . PHE A 1 206 ? -4.134 5.340 -3.697 1.00 98.25 206 PHE A CA 1
ATOM 1701 C C . PHE A 1 206 ? -5.071 5.975 -2.676 1.00 98.25 206 PHE A C 1
ATOM 1703 O O . PHE A 1 206 ? -6.073 6.584 -3.049 1.00 98.25 206 PHE A O 1
ATOM 1710 N N . MET A 1 207 ? -4.728 5.896 -1.389 1.00 98.38 207 MET A N 1
ATOM 1711 C CA . MET A 1 207 ? -5.488 6.581 -0.352 1.00 98.38 207 MET A CA 1
ATOM 1712 C C . MET A 1 207 ? -5.440 8.105 -0.496 1.00 98.38 207 MET A C 1
ATOM 1714 O O . MET A 1 207 ? -6.414 8.769 -0.160 1.00 98.38 207 MET A O 1
ATOM 1718 N N . LEU A 1 208 ? -4.348 8.675 -1.019 1.00 97.56 208 LEU A N 1
ATOM 1719 C CA . LEU A 1 208 ? -4.223 10.129 -1.191 1.00 97.56 208 LEU A CA 1
ATOM 1720 C C . LEU A 1 208 ? -4.943 10.676 -2.436 1.00 97.56 208 LEU A C 1
ATOM 1722 O O . LEU A 1 208 ? -5.104 11.890 -2.554 1.00 97.56 208 LEU A O 1
ATOM 1726 N N . MET A 1 209 ? -5.364 9.813 -3.364 1.00 96.12 209 MET A N 1
ATOM 1727 C CA . MET A 1 209 ? -5.959 10.217 -4.649 1.00 96.12 209 MET A CA 1
ATOM 1728 C C . MET A 1 209 ? -7.438 10.595 -4.567 1.00 96.12 209 MET A C 1
ATOM 1730 O O . MET A 1 209 ? -7.963 11.232 -5.476 1.00 96.12 209 MET A O 1
ATOM 1734 N N . ASP A 1 210 ? -8.120 10.201 -3.496 1.00 97.25 210 ASP A N 1
ATOM 1735 C CA . ASP A 1 210 ? -9.521 10.530 -3.259 1.00 97.25 210 ASP A CA 1
ATOM 1736 C C . ASP A 1 210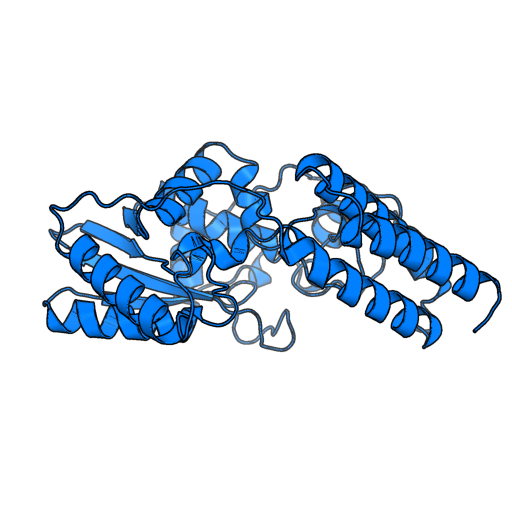 ? -9.675 11.287 -1.940 1.00 97.25 210 ASP A C 1
ATOM 1738 O O . ASP A 1 210 ? -8.976 11.018 -0.965 1.00 97.25 210 ASP A O 1
ATOM 1742 N N . LYS A 1 211 ? -10.616 12.232 -1.894 1.00 97.50 211 LYS A N 1
ATOM 1743 C CA . LYS A 1 211 ? -10.792 13.110 -0.730 1.00 97.50 211 LYS A CA 1
ATOM 1744 C C . LYS A 1 211 ? -11.267 12.357 0.511 1.00 97.50 211 LYS A C 1
ATOM 1746 O O . LYS A 1 211 ? -10.823 12.682 1.613 1.00 97.50 211 LYS A O 1
ATOM 1751 N N . ASP A 1 212 ? -12.158 11.383 0.350 1.00 98.12 212 ASP A N 1
ATOM 1752 C CA . ASP A 1 212 ? -12.698 10.619 1.472 1.00 98.12 212 ASP A CA 1
ATOM 1753 C C . ASP A 1 212 ? -11.671 9.603 1.989 1.00 98.12 212 ASP A C 1
ATOM 1755 O O . ASP A 1 212 ? -11.493 9.482 3.205 1.00 98.12 212 ASP A O 1
ATOM 1759 N N . ARG A 1 213 ? -10.932 8.941 1.087 1.00 98.31 213 ARG A N 1
ATOM 1760 C CA . ARG A 1 213 ? -9.797 8.081 1.467 1.00 98.31 213 ARG A CA 1
ATOM 1761 C C . ARG A 1 213 ? -8.681 8.873 2.150 1.00 98.31 213 ARG A C 1
ATOM 1763 O O . ARG A 1 213 ? -8.207 8.447 3.201 1.00 98.31 213 ARG A O 1
ATOM 1770 N N . LEU A 1 214 ? -8.331 10.056 1.641 1.00 98.44 214 LEU A N 1
ATOM 1771 C CA . LEU A 1 214 ? -7.314 10.927 2.238 1.00 98.44 214 LEU A CA 1
ATOM 1772 C C . LEU A 1 214 ? -7.697 11.326 3.663 1.00 98.44 214 LEU A C 1
ATOM 1774 O O . LEU A 1 214 ? -6.863 11.282 4.569 1.00 98.44 214 LEU A O 1
ATOM 1778 N N . LYS A 1 215 ? -8.961 11.715 3.864 1.00 98.19 215 LYS A N 1
ATOM 1779 C CA . LYS A 1 215 ? -9.479 12.058 5.189 1.00 98.19 215 LYS A CA 1
ATOM 1780 C C . LYS A 1 215 ? -9.372 10.865 6.140 1.00 98.19 215 LYS A C 1
ATOM 1782 O O . LYS A 1 215 ? -8.814 11.018 7.222 1.00 98.19 215 LYS A O 1
ATOM 1787 N N . LEU A 1 216 ? -9.840 9.688 5.718 1.00 98.50 216 LEU A N 1
ATOM 1788 C CA . LEU A 1 216 ? -9.748 8.469 6.521 1.00 98.50 216 LEU A CA 1
ATOM 1789 C C . LEU A 1 216 ? -8.295 8.137 6.882 1.00 98.50 216 LEU A C 1
ATOM 1791 O O . LEU A 1 216 ? -8.010 7.825 8.035 1.00 98.50 216 LEU A O 1
ATOM 1795 N N . SER A 1 217 ? -7.364 8.247 5.931 1.00 98.38 217 SER A N 1
ATOM 1796 C CA . SER A 1 217 ? -5.953 7.985 6.206 1.00 98.38 217 SER A CA 1
ATOM 1797 C C . SER A 1 217 ? -5.370 8.942 7.233 1.00 98.38 217 SER A C 1
ATOM 1799 O O . SER A 1 217 ? -4.648 8.492 8.118 1.00 98.38 217 SER A O 1
ATOM 1801 N N . LYS A 1 218 ? -5.699 10.237 7.158 1.00 97.88 218 LYS A N 1
ATOM 1802 C CA . LYS A 1 218 ? -5.286 11.208 8.180 1.00 97.88 218 LYS A CA 1
ATOM 1803 C C . LYS A 1 218 ? -5.859 10.856 9.548 1.00 97.88 218 LYS A C 1
ATOM 1805 O O . LYS A 1 218 ? -5.099 10.800 10.507 1.00 97.88 218 LYS A O 1
ATOM 1810 N N . ASP A 1 219 ? -7.148 10.534 9.627 1.00 97.31 219 ASP A N 1
ATOM 1811 C CA . ASP A 1 219 ? -7.786 10.170 10.895 1.00 97.31 219 ASP A CA 1
ATOM 1812 C C . ASP A 1 219 ? -7.099 8.945 11.542 1.00 97.31 219 ASP A C 1
ATOM 1814 O O . ASP A 1 219 ? -6.778 8.977 12.732 1.00 97.31 219 ASP A O 1
ATOM 1818 N N . ILE A 1 220 ? -6.777 7.903 10.760 1.00 97.75 220 ILE A N 1
ATOM 1819 C CA . ILE A 1 220 ? -6.040 6.725 11.260 1.00 97.75 220 ILE A CA 1
ATOM 1820 C C . ILE A 1 220 ? -4.599 7.082 11.644 1.00 97.75 220 ILE A C 1
ATOM 1822 O O . ILE A 1 220 ? -4.136 6.666 12.703 1.00 97.75 220 ILE A O 1
ATOM 1826 N N . LEU A 1 221 ? -3.869 7.845 10.827 1.00 96.75 221 LEU A N 1
ATOM 1827 C CA . LEU A 1 221 ? -2.477 8.206 11.122 1.00 96.75 221 LEU A CA 1
ATOM 1828 C C . LEU A 1 221 ? -2.359 9.039 12.406 1.00 96.75 221 LEU A C 1
ATOM 1830 O O . LEU A 1 221 ? -1.493 8.773 13.241 1.00 96.75 221 LEU A O 1
ATOM 1834 N N . GLU A 1 222 ? -3.246 10.017 12.583 1.00 95.19 222 GLU A N 1
ATOM 1835 C CA . GLU A 1 222 ? -3.230 10.936 13.722 1.00 95.19 222 GLU A CA 1
ATOM 1836 C C . GLU A 1 222 ? -3.739 10.257 15.003 1.00 95.19 222 GLU A C 1
ATOM 1838 O O . GLU A 1 222 ? -3.103 10.348 16.058 1.00 95.19 222 GLU A O 1
ATOM 1843 N N . ARG A 1 223 ? -4.865 9.534 14.928 1.00 94.88 223 ARG A N 1
ATOM 1844 C CA . ARG A 1 223 ? -5.572 9.002 16.112 1.00 94.88 223 ARG A CA 1
ATOM 1845 C C . ARG A 1 223 ? -5.306 7.523 16.365 1.00 94.88 223 ARG A C 1
ATOM 1847 O O . ARG A 1 223 ? -5.367 7.075 17.501 1.00 94.88 223 ARG A O 1
ATOM 1854 N N . GLY A 1 224 ? -4.965 6.766 15.326 1.00 95.75 224 GLY A N 1
ATOM 1855 C CA . GLY A 1 224 ? -4.778 5.312 15.360 1.00 95.75 224 GLY A CA 1
ATOM 1856 C C . GLY A 1 224 ? -6.044 4.511 15.046 1.00 95.75 224 GLY A C 1
ATOM 1857 O O . GLY A 1 224 ? -5.960 3.290 14.920 1.00 95.75 224 GLY A O 1
ATOM 1858 N N . TYR A 1 225 ? -7.201 5.171 14.918 1.00 97.31 225 TYR A N 1
ATOM 1859 C CA . TYR A 1 225 ? -8.491 4.512 14.728 1.00 97.31 225 TYR A CA 1
ATOM 1860 C C . TYR A 1 225 ? -9.523 5.381 14.000 1.00 97.31 225 TYR A C 1
ATOM 1862 O O . TYR A 1 225 ? -9.427 6.608 13.987 1.00 97.31 225 TYR A O 1
ATOM 1870 N N . VAL A 1 226 ? -10.546 4.728 13.444 1.00 97.62 226 VAL A N 1
ATOM 1871 C CA . VAL A 1 226 ? -11.749 5.348 12.861 1.00 97.62 226 VAL A CA 1
ATOM 1872 C C . VAL A 1 226 ? -12.990 4.513 13.169 1.00 97.62 226 VAL A C 1
ATOM 1874 O O . VAL A 1 226 ? -12.894 3.310 13.411 1.00 97.62 226 VAL A O 1
ATOM 1877 N N . LEU A 1 227 ? -14.172 5.135 13.145 1.00 97.88 227 LEU A N 1
ATOM 1878 C CA . LEU A 1 227 ? -15.445 4.419 13.266 1.00 97.88 227 LEU A CA 1
ATOM 1879 C C . LEU A 1 227 ? -15.597 3.413 12.115 1.00 97.88 227 LEU A C 1
ATOM 1881 O O . LEU A 1 227 ? -15.386 3.761 10.954 1.00 97.88 227 LEU A O 1
ATOM 1885 N N . LEU A 1 228 ? -16.000 2.186 12.431 1.00 98.38 228 LEU A N 1
ATOM 1886 C CA . LEU A 1 228 ? -16.350 1.168 11.449 1.00 98.38 228 LEU A CA 1
ATOM 1887 C C . LEU A 1 228 ? -17.809 1.356 11.012 1.00 98.38 228 LEU A C 1
ATOM 1889 O O . LEU A 1 228 ? -18.726 0.774 11.588 1.00 98.38 228 LEU A O 1
ATOM 1893 N N . ASP A 1 229 ? -17.996 2.157 9.970 1.00 98.25 229 ASP A N 1
ATOM 1894 C CA . ASP A 1 229 ? -19.219 2.235 9.170 1.00 98.25 229 ASP A CA 1
ATOM 1895 C C . ASP A 1 229 ? -18.939 1.785 7.722 1.00 98.25 229 ASP A C 1
ATOM 1897 O O . ASP A 1 229 ? -17.793 1.517 7.352 1.00 98.25 229 ASP A O 1
ATOM 1901 N N . ASP A 1 230 ? -19.981 1.669 6.896 1.00 98.62 230 ASP A N 1
ATOM 1902 C CA . ASP A 1 230 ? -19.867 1.208 5.505 1.00 98.62 230 ASP A CA 1
ATOM 1903 C C . ASP A 1 230 ? -18.915 2.076 4.676 1.00 98.62 230 ASP A C 1
ATOM 1905 O O . ASP A 1 230 ? -18.139 1.558 3.868 1.00 98.62 230 ASP A O 1
ATOM 1909 N N . LYS A 1 231 ? -18.935 3.395 4.898 1.00 98.38 231 LYS A N 1
ATOM 1910 C CA . LYS A 1 231 ? -18.099 4.343 4.159 1.00 98.38 231 LYS A CA 1
ATOM 1911 C C . LYS A 1 231 ? -16.627 4.156 4.521 1.00 98.38 231 LYS A C 1
ATOM 1913 O O . LYS A 1 231 ? -15.790 4.030 3.629 1.00 98.38 231 LYS A O 1
ATOM 1918 N N . ASN A 1 232 ? -16.305 4.112 5.810 1.00 98.69 232 ASN A N 1
ATOM 1919 C CA . ASN A 1 232 ? -14.934 3.966 6.286 1.00 98.69 232 ASN A CA 1
ATOM 1920 C C . ASN A 1 232 ? -14.373 2.575 5.985 1.00 98.69 232 ASN A C 1
ATOM 1922 O O . ASN A 1 232 ? -13.213 2.471 5.592 1.00 98.69 232 ASN A O 1
ATOM 1926 N N . LEU A 1 233 ? -15.191 1.520 6.090 1.00 98.75 233 LEU A N 1
ATOM 1927 C CA . LEU A 1 233 ? -14.788 0.171 5.690 1.00 98.75 233 LEU A CA 1
ATOM 1928 C C . LEU A 1 233 ? -14.399 0.133 4.211 1.00 98.75 233 LEU A C 1
ATOM 1930 O O . LEU A 1 233 ? -13.312 -0.342 3.878 1.00 98.75 233 LEU A O 1
ATOM 1934 N N . LYS A 1 234 ? -15.261 0.671 3.337 1.00 98.62 234 LYS A N 1
ATOM 1935 C CA . LYS A 1 234 ? -14.983 0.744 1.900 1.00 98.62 234 LYS A CA 1
ATOM 1936 C C . LYS A 1 234 ? -13.716 1.546 1.620 1.00 98.62 234 LYS A C 1
ATOM 1938 O O . LYS A 1 234 ? -12.818 1.040 0.961 1.00 98.62 234 LYS A O 1
ATOM 1943 N N . ASN A 1 235 ? -13.616 2.762 2.146 1.00 98.69 235 ASN A N 1
ATOM 1944 C CA . ASN A 1 235 ? -12.467 3.631 1.895 1.00 98.69 235 ASN A CA 1
ATOM 1945 C C . ASN A 1 235 ? -11.147 3.001 2.354 1.00 98.69 235 ASN A C 1
ATOM 1947 O O . ASN A 1 235 ? -10.155 3.083 1.634 1.00 98.69 235 ASN A O 1
ATOM 1951 N N . TYR A 1 236 ? -11.134 2.363 3.529 1.00 98.69 236 TYR A N 1
ATOM 1952 C CA . TYR A 1 236 ? -9.952 1.676 4.046 1.00 98.69 236 TYR A CA 1
ATOM 1953 C C . TYR A 1 236 ? -9.526 0.524 3.126 1.00 98.69 236 TYR A C 1
ATOM 1955 O O . TYR A 1 236 ? -8.352 0.421 2.776 1.00 98.69 236 TYR A O 1
ATOM 1963 N N . LEU A 1 237 ? -10.473 -0.314 2.689 1.00 98.69 237 LEU A N 1
ATOM 1964 C CA . LEU A 1 237 ? -10.186 -1.516 1.899 1.00 98.69 237 LEU A CA 1
ATOM 1965 C C . LEU A 1 237 ? -9.997 -1.260 0.400 1.00 98.69 237 LEU A C 1
ATOM 1967 O O . LEU A 1 237 ? -9.281 -2.025 -0.251 1.00 98.69 237 LEU A O 1
ATOM 1971 N N . ASP A 1 238 ? -10.540 -0.167 -0.139 1.00 98.50 238 ASP A N 1
ATOM 1972 C CA . ASP A 1 238 ? -10.274 0.277 -1.510 1.00 98.50 238 ASP A CA 1
ATOM 1973 C C . ASP A 1 238 ? -8.768 0.466 -1.730 1.00 98.50 238 ASP A C 1
ATOM 1975 O O . ASP A 1 238 ? -8.231 -0.014 -2.727 1.00 98.50 238 ASP A O 1
ATOM 1979 N N . GLY A 1 239 ? -8.062 1.098 -0.783 1.00 97.88 239 GLY A N 1
ATOM 1980 C CA . GLY A 1 239 ? -6.609 1.287 -0.867 1.00 97.88 239 GLY A CA 1
ATOM 1981 C C . GLY A 1 239 ? -5.843 -0.028 -1.028 1.00 97.88 239 GLY A C 1
ATOM 1982 O O . GLY A 1 239 ? -4.988 -0.137 -1.906 1.00 97.88 239 GLY A O 1
ATOM 1983 N N . PHE A 1 240 ? -6.187 -1.043 -0.229 1.00 98.00 240 PHE A N 1
ATOM 1984 C CA . PHE A 1 240 ? -5.583 -2.377 -0.327 1.00 98.00 240 PHE A CA 1
ATOM 1985 C C . PHE A 1 240 ? -5.938 -3.065 -1.646 1.00 98.00 240 PHE A C 1
ATOM 1987 O O . PHE A 1 240 ? -5.050 -3.509 -2.368 1.00 98.00 240 PHE A O 1
ATOM 1994 N N . THR A 1 241 ? -7.216 -3.070 -2.014 1.00 98.12 241 THR A N 1
ATOM 1995 C CA . THR A 1 241 ? -7.708 -3.700 -3.250 1.00 98.12 241 THR A CA 1
ATOM 1996 C C . THR A 1 241 ? -7.012 -3.154 -4.495 1.00 98.12 241 THR A C 1
ATOM 1998 O O . THR A 1 241 ? -6.613 -3.910 -5.380 1.00 98.12 241 THR A O 1
ATOM 2001 N N . ILE A 1 242 ? -6.842 -1.831 -4.562 1.00 98.19 242 ILE A N 1
ATOM 2002 C CA . ILE A 1 242 ? -6.175 -1.163 -5.683 1.00 98.19 242 ILE A CA 1
ATOM 2003 C C . ILE A 1 242 ? -4.676 -1.463 -5.669 1.00 98.19 242 ILE A C 1
ATOM 2005 O O . ILE A 1 242 ? -4.107 -1.710 -6.728 1.00 98.19 242 ILE A O 1
ATOM 2009 N N . SER A 1 243 ? -4.050 -1.517 -4.486 1.00 97.38 243 SER A N 1
ATOM 2010 C CA . SER A 1 243 ? -2.627 -1.863 -4.344 1.00 97.38 243 SER A CA 1
ATOM 2011 C C . SER A 1 243 ? -2.279 -3.275 -4.812 1.00 97.38 243 SER A C 1
ATOM 2013 O O . SER A 1 243 ? -1.135 -3.549 -5.169 1.00 97.38 243 SER A O 1
ATOM 2015 N N . TYR A 1 244 ? -3.263 -4.175 -4.847 1.00 96.94 244 TYR A N 1
ATOM 2016 C CA . TYR A 1 244 ? -3.071 -5.521 -5.373 1.00 96.94 244 TYR A CA 1
ATOM 2017 C C . TYR A 1 244 ? -3.093 -5.580 -6.898 1.00 96.94 244 TYR A C 1
ATOM 2019 O O . TYR A 1 244 ? -2.627 -6.574 -7.440 1.00 96.94 244 TYR A O 1
ATOM 2027 N N . ARG A 1 245 ? -3.572 -4.541 -7.596 1.00 97.12 245 ARG A N 1
ATOM 2028 C CA . ARG A 1 245 ? -3.575 -4.482 -9.063 1.00 97.12 245 ARG A CA 1
ATOM 2029 C C . ARG A 1 245 ? -2.210 -4.064 -9.593 1.00 97.12 245 ARG A C 1
ATOM 2031 O O . ARG A 1 245 ? -1.675 -3.027 -9.203 1.00 97.12 245 ARG A O 1
ATOM 2038 N N . ASN A 1 246 ? -1.689 -4.831 -10.541 1.00 97.00 246 ASN A N 1
ATOM 2039 C CA . ASN A 1 246 ? -0.453 -4.506 -11.243 1.00 97.00 246 ASN A CA 1
ATOM 2040 C C . ASN A 1 246 ? -0.715 -3.657 -12.502 1.00 97.00 246 ASN A C 1
ATOM 2042 O O . ASN A 1 246 ? -1.854 -3.315 -12.829 1.00 97.00 246 ASN A O 1
ATOM 2046 N N . GLY A 1 247 ? 0.348 -3.302 -13.231 1.00 96.88 247 GLY A N 1
ATOM 2047 C CA . GLY A 1 247 ? 0.253 -2.434 -14.408 1.00 96.88 247 GLY A CA 1
ATOM 2048 C C . GLY A 1 247 ? -0.623 -2.987 -15.540 1.00 96.88 247 GLY A C 1
ATOM 2049 O O . GLY A 1 247 ? -1.223 -2.203 -16.275 1.00 96.88 247 GLY A O 1
ATOM 2050 N N . LEU A 1 248 ? -0.750 -4.316 -15.658 1.00 97.19 248 LEU A N 1
ATOM 2051 C CA . LEU A 1 248 ? -1.557 -4.965 -16.698 1.00 97.19 248 LEU A CA 1
ATOM 2052 C C . LEU A 1 248 ? -3.054 -4.718 -16.503 1.00 97.19 248 LEU A C 1
ATOM 2054 O O . LEU A 1 248 ? -3.780 -4.688 -17.494 1.00 97.19 248 LEU A O 1
ATOM 2058 N N . TYR A 1 249 ? -3.518 -4.504 -15.264 1.00 97.31 249 TYR A N 1
ATOM 2059 C CA . TYR A 1 249 ? -4.906 -4.108 -15.006 1.00 97.31 249 TYR A CA 1
ATOM 2060 C C . TYR A 1 249 ? -5.225 -2.811 -15.751 1.00 97.31 249 TYR A C 1
ATOM 2062 O O . TYR A 1 249 ? -6.146 -2.750 -16.561 1.00 97.31 249 TYR A O 1
ATOM 2070 N N . TYR A 1 250 ? -4.422 -1.778 -15.499 1.00 97.12 25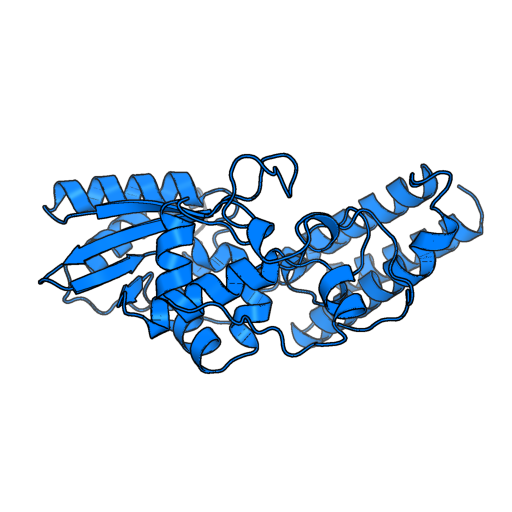0 TYR A N 1
ATOM 2071 C CA . TYR A 1 250 ? -4.653 -0.440 -16.031 1.00 97.12 250 TYR A CA 1
ATOM 2072 C C . TYR A 1 250 ? -4.427 -0.386 -17.544 1.00 97.12 250 TYR A C 1
ATOM 2074 O O . TYR A 1 250 ? -5.171 0.294 -18.243 1.00 97.12 250 TYR A O 1
ATOM 2082 N N . GLU A 1 251 ? -3.460 -1.147 -18.070 1.00 96.88 251 GLU A N 1
ATOM 2083 C CA . GLU A 1 251 ? -3.265 -1.267 -19.518 1.00 96.88 251 GLU A CA 1
ATOM 2084 C C . GLU A 1 251 ? -4.449 -1.957 -20.208 1.00 96.88 251 GLU A C 1
ATOM 2086 O O . GLU A 1 251 ? -4.904 -1.486 -21.250 1.00 96.88 251 GLU A O 1
ATOM 2091 N N . ALA A 1 252 ? -4.978 -3.040 -19.628 1.00 96.31 252 ALA A N 1
ATOM 2092 C CA . ALA A 1 252 ? -6.089 -3.788 -20.212 1.00 96.31 252 ALA A CA 1
ATOM 2093 C C . ALA A 1 252 ? -7.421 -3.029 -20.131 1.00 96.31 252 ALA A C 1
ATOM 2095 O O . ALA A 1 252 ? -8.208 -3.060 -21.076 1.00 96.31 252 ALA A O 1
ATOM 2096 N N . MET A 1 253 ? -7.675 -2.355 -19.007 1.00 95.19 253 MET A N 1
ATOM 2097 C CA . MET A 1 253 ? -8.928 -1.634 -18.770 1.00 95.19 253 MET A CA 1
ATOM 2098 C C . MET A 1 253 ? -8.907 -0.208 -19.327 1.00 95.19 253 MET A C 1
ATOM 2100 O O . MET A 1 253 ? -9.968 0.382 -19.520 1.00 95.19 253 MET A O 1
ATOM 2104 N N . ASN A 1 254 ? -7.715 0.348 -19.577 1.00 95.06 254 ASN A N 1
ATOM 2105 C CA . ASN A 1 254 ? -7.507 1.755 -19.923 1.00 95.06 254 ASN A CA 1
ATOM 2106 C C . ASN A 1 254 ? -8.221 2.715 -18.944 1.00 95.06 254 ASN A C 1
ATOM 2108 O O . ASN A 1 254 ? -8.785 3.735 -19.341 1.00 95.06 254 ASN A O 1
ATOM 2112 N N . ASP A 1 255 ? -8.211 2.361 -17.657 1.00 94.50 255 ASP A N 1
ATOM 2113 C CA . ASP A 1 255 ? -8.846 3.105 -16.570 1.00 94.50 255 ASP A CA 1
ATOM 2114 C C . ASP A 1 255 ? -7.808 3.431 -15.500 1.00 94.50 255 ASP A C 1
ATOM 2116 O O . ASP A 1 255 ? -7.382 2.551 -14.763 1.00 94.50 255 ASP A O 1
ATOM 2120 N N . PHE A 1 256 ? -7.438 4.706 -15.400 1.00 95.25 256 PHE A N 1
ATOM 2121 C CA . PHE A 1 256 ? -6.480 5.240 -14.427 1.00 95.25 256 PHE A CA 1
ATOM 2122 C C . PHE A 1 256 ? -7.182 6.044 -13.323 1.00 95.25 256 PHE A C 1
ATOM 2124 O O . PHE A 1 256 ? -6.595 6.944 -12.728 1.00 95.25 256 PHE A O 1
ATOM 2131 N N . SER A 1 257 ? -8.464 5.764 -13.065 1.00 95.00 257 SER A N 1
ATOM 2132 C CA . SER A 1 257 ? -9.218 6.413 -11.986 1.00 95.00 257 SER A CA 1
ATOM 2133 C C . SER A 1 257 ? -8.789 5.943 -10.595 1.00 95.00 257 SER A C 1
ATOM 2135 O O . SER A 1 257 ? -9.055 6.633 -9.612 1.00 95.00 257 SER A O 1
ATOM 2137 N N . TYR A 1 258 ? -8.131 4.779 -10.501 1.00 96.56 258 TYR A N 1
ATOM 2138 C CA . TYR A 1 258 ? -7.729 4.152 -9.238 1.00 96.56 258 TYR A CA 1
ATOM 2139 C C . TYR A 1 258 ? -8.914 4.011 -8.269 1.00 96.56 258 TYR A C 1
ATOM 2141 O O . TYR A 1 258 ? -8.863 4.439 -7.109 1.00 96.56 258 TYR A O 1
ATOM 2149 N N . THR A 1 259 ? -10.001 3.421 -8.776 1.00 96.50 259 THR A N 1
ATOM 2150 C CA . THR A 1 259 ? -11.246 3.157 -8.042 1.00 96.50 259 THR A CA 1
ATOM 2151 C C . THR A 1 259 ? -11.619 1.673 -8.065 1.00 96.50 259 THR A C 1
ATOM 2153 O O . THR A 1 259 ? -11.066 0.875 -8.829 1.00 96.50 259 THR A O 1
ATOM 2156 N N . THR A 1 260 ? -12.558 1.273 -7.204 1.00 97.25 260 THR A N 1
ATOM 2157 C CA . THR A 1 260 ? -13.123 -0.082 -7.198 1.00 97.25 260 THR A CA 1
ATOM 2158 C C . THR A 1 260 ? -14.645 -0.034 -7.283 1.00 97.25 260 THR A C 1
ATOM 2160 O O . THR A 1 260 ? -15.285 0.900 -6.794 1.00 97.25 260 THR A O 1
ATOM 2163 N N . LYS A 1 261 ? -15.227 -1.090 -7.862 1.00 96.88 261 LYS A N 1
ATOM 2164 C CA . LYS A 1 261 ? -16.679 -1.312 -7.893 1.00 96.88 261 LYS A CA 1
ATOM 2165 C C . LYS A 1 261 ? -17.230 -1.946 -6.608 1.00 96.88 261 LYS A C 1
ATOM 2167 O O . LYS A 1 261 ? -18.442 -2.078 -6.490 1.00 96.88 261 LYS A O 1
ATOM 2172 N N . TYR A 1 262 ? -16.365 -2.378 -5.687 1.00 98.44 262 TYR A N 1
ATOM 2173 C CA . TYR A 1 262 ? -16.773 -3.161 -4.522 1.00 98.44 262 TYR A CA 1
ATOM 2174 C C . TYR A 1 262 ? -17.472 -2.290 -3.482 1.00 98.44 262 TYR A C 1
ATOM 2176 O O . TYR A 1 262 ? -17.076 -1.149 -3.211 1.00 98.44 262 TYR A O 1
ATOM 2184 N N . THR A 1 263 ? -18.519 -2.848 -2.892 1.00 98.50 263 THR A N 1
ATOM 2185 C CA . THR A 1 263 ? -19.281 -2.250 -1.799 1.00 98.50 263 THR A CA 1
ATOM 2186 C C . THR A 1 263 ? -18.702 -2.651 -0.442 1.00 98.50 263 THR A C 1
ATOM 2188 O O . THR A 1 263 ? -17.882 -3.561 -0.331 1.00 98.50 263 THR A O 1
ATOM 2191 N N . ALA A 1 264 ? -19.163 -1.999 0.629 1.00 98.38 264 ALA A N 1
ATOM 2192 C CA . ALA A 1 264 ? -18.827 -2.407 1.992 1.00 98.38 264 ALA A CA 1
ATOM 2193 C C . ALA A 1 264 ? -19.231 -3.864 2.284 1.00 98.38 264 ALA A C 1
ATOM 2195 O O . ALA A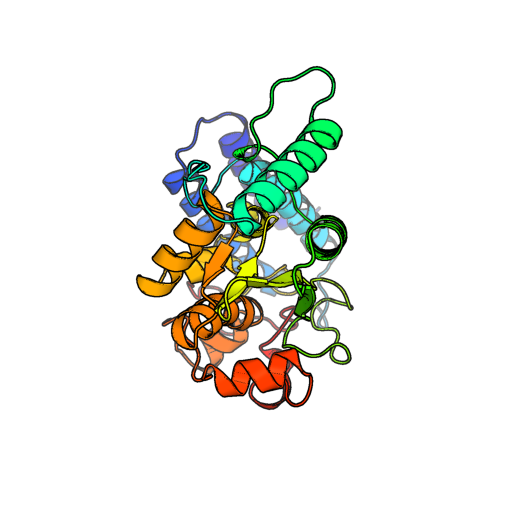 1 264 ? -18.549 -4.548 3.042 1.00 98.38 264 ALA A O 1
ATOM 2196 N N . GLU A 1 265 ? -20.316 -4.347 1.673 1.00 98.44 265 GLU A N 1
ATOM 2197 C CA . GLU A 1 265 ? -20.782 -5.718 1.859 1.00 98.44 265 GLU A CA 1
ATOM 2198 C C . GLU A 1 265 ? -19.888 -6.740 1.156 1.00 98.44 265 GLU A C 1
ATOM 2200 O O . GLU A 1 265 ? -19.546 -7.759 1.753 1.00 98.44 265 GLU A O 1
ATOM 2205 N N . ASP A 1 266 ? -19.433 -6.440 -0.062 1.00 98.62 266 ASP A N 1
ATOM 2206 C CA . ASP A 1 266 ? -18.446 -7.279 -0.757 1.00 98.62 266 ASP A CA 1
ATOM 2207 C C . ASP A 1 266 ? -17.176 -7.405 0.088 1.00 98.62 266 ASP A C 1
ATOM 2209 O O . ASP A 1 266 ? -16.669 -8.500 0.326 1.00 98.62 266 ASP A O 1
ATOM 2213 N N . TYR A 1 267 ? -16.732 -6.292 0.669 1.00 98.56 267 TYR A N 1
ATOM 2214 C CA . TYR A 1 267 ? -15.590 -6.286 1.568 1.00 98.56 267 TYR A CA 1
ATOM 2215 C C . TYR A 1 267 ? -15.785 -7.092 2.854 1.00 98.56 267 TYR A C 1
ATOM 2217 O O . TYR A 1 267 ? -14.834 -7.709 3.334 1.00 98.56 267 TYR A O 1
ATOM 2225 N N . ARG A 1 268 ? -16.993 -7.136 3.424 1.00 98.00 268 ARG A N 1
ATOM 2226 C CA . ARG A 1 268 ? -17.269 -8.011 4.577 1.00 98.00 268 ARG A CA 1
ATOM 2227 C C . ARG A 1 268 ? -17.135 -9.480 4.205 1.00 98.00 268 ARG A C 1
ATOM 2229 O O . ARG A 1 268 ? -16.562 -10.228 4.994 1.00 98.00 268 ARG A O 1
ATOM 2236 N N . LYS A 1 269 ? -17.615 -9.873 3.023 1.00 98.19 269 LYS A N 1
ATOM 2237 C CA . LYS A 1 269 ? -17.443 -11.236 2.500 1.00 98.19 269 LYS A CA 1
ATOM 2238 C C . LYS A 1 269 ? -15.967 -11.548 2.272 1.00 98.19 269 LYS A C 1
ATOM 2240 O O . LYS A 1 269 ? -15.504 -12.600 2.706 1.00 98.19 269 LYS A O 1
ATOM 2245 N N . PHE A 1 270 ? -15.213 -10.597 1.715 1.00 97.81 270 PHE A N 1
ATOM 2246 C CA . PHE A 1 270 ? -13.767 -10.723 1.517 1.00 97.81 270 PHE A CA 1
ATOM 2247 C C . PHE A 1 270 ? -13.006 -10.932 2.829 1.00 97.81 270 PHE A C 1
ATOM 2249 O O . PHE A 1 270 ? -12.203 -11.852 2.946 1.00 97.81 270 PHE A O 1
ATOM 2256 N N . LEU A 1 271 ? -13.296 -10.131 3.859 1.00 96.31 271 LEU A N 1
ATOM 2257 C CA . LEU A 1 271 ? -12.662 -10.280 5.175 1.00 96.31 271 LEU A CA 1
ATOM 2258 C C . LEU A 1 271 ? -13.050 -11.576 5.908 1.00 96.31 271 LEU A C 1
ATOM 2260 O O . LEU A 1 271 ? -12.348 -11.980 6.832 1.00 96.31 271 LEU A O 1
ATOM 2264 N N . ARG A 1 272 ? -14.164 -12.213 5.532 1.00 95.50 272 ARG A N 1
ATOM 2265 C CA . ARG A 1 272 ? -14.585 -13.527 6.046 1.00 95.50 272 ARG A CA 1
ATOM 2266 C C . ARG A 1 272 ? -14.118 -14.693 5.172 1.00 95.50 272 ARG A C 1
ATOM 2268 O O . ARG A 1 272 ? -14.396 -15.836 5.521 1.00 95.50 272 ARG A O 1
ATOM 2275 N N . HIS A 1 273 ? -13.420 -14.411 4.070 1.00 93.50 273 HIS A N 1
ATOM 2276 C CA . HIS A 1 273 ? -13.019 -15.388 3.054 1.00 93.50 273 HIS A CA 1
ATOM 2277 C C . HIS A 1 273 ? -14.207 -16.146 2.434 1.00 93.50 273 HIS A C 1
ATOM 2279 O O . HIS A 1 273 ? -14.068 -17.279 1.983 1.00 93.50 273 HIS A O 1
ATOM 2285 N N . GLU A 1 274 ? -15.386 -15.519 2.418 1.00 96.00 274 GLU A N 1
ATOM 2286 C CA . GLU A 1 274 ? -16.581 -16.032 1.733 1.00 96.00 274 GLU A CA 1
ATOM 2287 C C . GLU A 1 274 ? -16.527 -15.740 0.222 1.00 96.00 274 GLU A C 1
ATOM 2289 O O . GLU A 1 274 ? -17.209 -16.389 -0.568 1.00 96.00 274 GLU A O 1
ATOM 2294 N N . ASP A 1 275 ? -15.719 -14.757 -0.173 1.00 96.50 275 ASP A N 1
ATOM 2295 C CA . ASP A 1 275 ? -15.426 -14.368 -1.550 1.00 96.50 275 ASP A CA 1
ATOM 2296 C C . ASP A 1 275 ? -14.050 -13.678 -1.586 1.00 96.50 275 ASP A C 1
ATOM 2298 O O . ASP A 1 275 ? -13.528 -13.322 -0.533 1.00 96.50 275 ASP A O 1
ATOM 2302 N N . ASN A 1 276 ? -13.449 -13.474 -2.758 1.00 96.00 276 ASN A N 1
ATOM 2303 C CA . ASN A 1 276 ? -12.110 -12.893 -2.893 1.00 96.00 276 ASN A CA 1
ATOM 2304 C C . ASN A 1 276 ? -12.003 -12.023 -4.150 1.00 96.00 276 ASN A C 1
ATOM 2306 O O . ASN A 1 276 ? -12.645 -12.307 -5.158 1.00 96.00 276 ASN A O 1
ATOM 2310 N N . GLN A 1 277 ? -11.113 -11.024 -4.156 1.00 97.19 277 GLN A N 1
ATOM 2311 C CA . GLN A 1 277 ? -10.880 -10.180 -5.342 1.00 97.19 277 GLN A CA 1
ATOM 2312 C C . GLN A 1 277 ? -10.448 -11.008 -6.563 1.00 97.19 277 GLN A C 1
ATOM 2314 O O . GLN A 1 277 ? -10.852 -10.702 -7.683 1.00 97.19 277 GLN A O 1
ATOM 2319 N N . VAL A 1 278 ? -9.679 -12.080 -6.347 1.00 95.19 278 VAL A N 1
ATOM 2320 C CA . VAL A 1 278 ? -9.219 -13.005 -7.402 1.00 95.19 278 VAL A CA 1
ATOM 2321 C C . VAL A 1 278 ? -10.362 -13.692 -8.165 1.00 95.19 278 VAL A C 1
ATOM 2323 O O . VAL A 1 278 ? -10.163 -14.133 -9.292 1.00 95.19 278 VAL A O 1
ATOM 2326 N N . ASN A 1 279 ? -11.570 -13.749 -7.590 1.00 95.94 279 ASN A N 1
ATOM 2327 C CA . ASN A 1 279 ? -12.753 -14.295 -8.262 1.00 95.94 279 ASN A CA 1
ATOM 2328 C C . ASN A 1 279 ? -13.389 -13.289 -9.236 1.00 95.94 279 ASN A C 1
ATOM 2330 O O . ASN A 1 279 ? -14.171 -13.670 -10.106 1.00 95.94 279 ASN A O 1
ATOM 2334 N N . HIS A 1 280 ? -13.077 -11.999 -9.083 1.00 96.56 280 HIS A N 1
ATOM 2335 C CA . HIS A 1 280 ? -13.704 -10.889 -9.814 1.00 96.56 280 HIS A CA 1
ATOM 2336 C C . HIS A 1 280 ? -12.762 -10.197 -10.796 1.00 96.56 280 HIS A C 1
ATOM 2338 O O . HIS A 1 280 ? -13.224 -9.482 -11.689 1.00 96.56 280 HIS A O 1
ATOM 2344 N N . GLU A 1 281 ? -11.457 -10.379 -10.619 1.00 96.25 281 GLU A N 1
ATOM 2345 C CA . GLU A 1 281 ? -10.390 -9.797 -11.427 1.00 96.25 281 GLU A CA 1
ATOM 2346 C C . GLU A 1 281 ? -9.422 -10.899 -11.871 1.00 96.25 281 GLU A C 1
ATOM 2348 O O . GLU A 1 281 ? -9.214 -11.879 -11.163 1.00 96.25 281 GLU A O 1
ATOM 2353 N N . TRP A 1 282 ? -8.831 -10.770 -13.062 1.00 93.31 282 TRP A N 1
ATOM 2354 C CA . TRP A 1 282 ? -7.941 -11.811 -13.580 1.00 93.31 282 TRP A CA 1
ATOM 2355 C C . TRP A 1 282 ? -6.690 -11.959 -12.711 1.00 93.31 282 TRP A C 1
ATOM 2357 O O . TRP A 1 282 ? -6.012 -10.976 -12.432 1.00 93.31 282 TRP A O 1
ATOM 2367 N N . HIS A 1 283 ? -6.305 -13.194 -12.387 1.00 91.81 283 HIS A N 1
ATOM 2368 C CA . HIS A 1 283 ? -5.108 -13.460 -11.581 1.00 91.81 283 HIS A CA 1
ATOM 2369 C C . HIS A 1 283 ? -3.852 -12.744 -12.125 1.00 91.81 283 HIS A C 1
ATOM 2371 O O . HIS A 1 283 ? -3.130 -12.104 -11.375 1.00 91.81 283 HIS A O 1
ATOM 2377 N N . GLN A 1 284 ? -3.657 -12.724 -13.453 1.00 93.88 284 GLN A N 1
ATOM 2378 C CA . GLN A 1 284 ? -2.506 -12.068 -14.098 1.00 93.88 284 GLN A CA 1
ATOM 2379 C C . GLN A 1 284 ? -2.425 -10.541 -13.899 1.00 93.88 284 GLN A C 1
ATOM 2381 O O . GLN A 1 284 ? -1.378 -9.951 -14.166 1.00 93.88 284 GLN A O 1
ATOM 2386 N N . VAL A 1 285 ? -3.523 -9.883 -13.508 1.00 96.00 285 VAL A N 1
ATOM 2387 C CA . VAL A 1 285 ? -3.549 -8.430 -13.266 1.00 96.00 285 VAL A CA 1
ATOM 2388 C C . VAL A 1 285 ? -3.449 -8.076 -11.782 1.00 96.00 285 VAL A C 1
ATOM 2390 O O . VAL A 1 285 ? -3.499 -6.898 -11.429 1.00 96.00 285 VAL A O 1
ATOM 2393 N N . LEU A 1 286 ? -3.282 -9.084 -10.924 1.00 95.69 286 LEU A N 1
ATOM 2394 C CA . LEU A 1 286 ? -3.085 -8.951 -9.489 1.00 95.69 286 LEU A CA 1
ATOM 2395 C C . LEU A 1 286 ? -1.672 -9.410 -9.099 1.00 95.69 286 LEU A C 1
ATOM 2397 O O . LEU A 1 286 ? -1.053 -10.190 -9.814 1.00 95.69 286 LEU A O 1
ATOM 2401 N N . GLY A 1 287 ? -1.156 -8.934 -7.966 1.00 94.94 287 GLY A N 1
ATOM 2402 C CA . GLY A 1 287 ? 0.135 -9.387 -7.444 1.00 94.94 287 GLY A CA 1
ATOM 2403 C C . GLY A 1 287 ? 1.326 -8.970 -8.303 1.00 94.94 287 GLY A C 1
ATOM 2404 O O . GLY A 1 287 ? 1.297 -7.930 -8.968 1.00 94.94 287 GLY A O 1
ATOM 2405 N N . TYR A 1 288 ? 2.389 -9.776 -8.294 1.00 93.50 288 TYR A N 1
ATOM 2406 C CA . TYR A 1 288 ? 3.532 -9.541 -9.174 1.00 93.50 288 TYR A CA 1
ATOM 2407 C C . TYR A 1 288 ? 3.126 -9.533 -10.649 1.00 93.50 288 TYR A C 1
ATOM 2409 O O . TYR A 1 288 ? 2.368 -10.368 -11.134 1.00 93.50 288 TYR A O 1
ATOM 2417 N N . GLN A 1 289 ? 3.676 -8.581 -11.399 1.00 94.50 289 GLN A N 1
ATOM 2418 C CA . GLN A 1 289 ? 3.477 -8.549 -12.837 1.00 94.50 289 GLN A CA 1
ATOM 2419 C C . GLN A 1 289 ? 4.418 -9.549 -13.518 1.00 94.50 289 GLN A C 1
ATOM 2421 O O . GLN A 1 289 ? 5.630 -9.350 -13.518 1.00 94.50 289 GLN A O 1
ATOM 2426 N N . GLU A 1 290 ? 3.870 -10.587 -14.148 1.00 93.19 290 GLU A N 1
ATOM 2427 C CA . GLU A 1 290 ? 4.660 -11.638 -14.817 1.00 93.19 290 GLU A CA 1
ATOM 2428 C C . GLU A 1 290 ? 4.899 -11.392 -16.314 1.00 93.19 290 GLU A C 1
ATOM 2430 O O . GLU A 1 290 ? 5.634 -12.127 -16.974 1.00 93.19 290 GLU A O 1
ATOM 2435 N N . LYS A 1 291 ? 4.252 -10.377 -16.892 1.00 94.75 291 LYS A N 1
ATOM 2436 C CA . LYS A 1 291 ? 4.364 -10.041 -18.319 1.00 94.75 291 LYS A CA 1
ATOM 2437 C C . LYS A 1 291 ? 4.774 -8.590 -18.500 1.00 94.75 291 LYS A C 1
ATOM 2439 O O . LYS A 1 291 ? 4.496 -7.736 -17.665 1.00 94.75 291 LYS A O 1
ATOM 2444 N N . LEU A 1 292 ? 5.425 -8.295 -19.618 1.00 95.75 292 LEU A N 1
ATOM 2445 C CA . LEU A 1 292 ? 5.690 -6.916 -20.010 1.00 95.75 292 LEU A CA 1
ATOM 2446 C C . LEU A 1 292 ? 4.380 -6.204 -20.347 1.00 95.75 292 LEU A C 1
ATOM 2448 O O . LEU A 1 292 ? 3.483 -6.809 -20.932 1.00 95.75 292 LEU A O 1
ATOM 2452 N N . LEU A 1 293 ? 4.330 -4.906 -20.052 1.00 95.75 293 LEU A N 1
ATOM 2453 C CA . LEU A 1 293 ? 3.355 -4.023 -20.680 1.00 95.75 293 LEU A CA 1
ATOM 2454 C C . LEU A 1 293 ? 3.552 -4.030 -22.198 1.00 95.75 293 LEU A C 1
ATOM 2456 O O . LEU A 1 293 ? 4.693 -4.032 -22.681 1.00 95.75 293 LEU A O 1
ATOM 2460 N N . LEU A 1 294 ? 2.454 -3.950 -22.943 1.00 95.00 294 LEU A N 1
ATOM 2461 C CA . LEU A 1 294 ? 2.482 -3.705 -24.384 1.00 95.00 294 LEU A CA 1
ATOM 2462 C C . LEU A 1 294 ? 3.075 -2.323 -24.684 1.00 95.00 294 LEU A C 1
ATOM 2464 O O . LEU A 1 294 ? 3.874 -2.173 -25.611 1.00 95.00 294 LEU A O 1
ATOM 2468 N N . ASN A 1 295 ? 2.731 -1.320 -23.874 1.00 93.81 295 ASN A N 1
ATOM 2469 C CA . ASN A 1 295 ? 3.307 0.015 -23.924 1.00 93.81 295 ASN A CA 1
ATOM 2470 C C . ASN A 1 295 ? 4.314 0.233 -22.775 1.00 93.81 295 ASN A C 1
ATOM 2472 O O . ASN A 1 295 ? 3.940 0.701 -21.697 1.00 93.81 295 ASN A O 1
ATOM 2476 N N . PRO A 1 296 ? 5.627 0.026 -22.997 1.00 91.12 296 PRO A N 1
ATOM 2477 C CA . PRO A 1 296 ? 6.648 0.234 -21.964 1.00 91.12 296 PRO A CA 1
ATOM 2478 C C . PRO A 1 296 ? 6.820 1.706 -21.549 1.00 91.12 296 PRO A C 1
ATOM 2480 O O . PRO A 1 296 ? 7.546 2.003 -20.602 1.00 91.12 296 PRO A O 1
ATOM 2483 N N . ARG A 1 297 ? 6.185 2.647 -22.262 1.00 92.44 297 ARG A N 1
ATOM 2484 C CA . ARG A 1 297 ? 6.180 4.083 -21.941 1.00 92.44 297 ARG A CA 1
ATOM 2485 C C . ARG A 1 297 ? 4.888 4.530 -21.258 1.00 92.44 297 ARG A C 1
ATOM 2487 O O . ARG A 1 297 ? 4.715 5.733 -21.057 1.00 92.44 297 ARG A O 1
ATOM 2494 N N . MET A 1 298 ? 3.994 3.598 -20.920 1.00 93.31 298 MET A N 1
ATOM 2495 C CA . MET A 1 298 ? 2.772 3.898 -20.184 1.00 93.31 298 MET A CA 1
ATOM 2496 C C . MET A 1 298 ? 3.114 4.591 -18.863 1.00 93.31 298 MET A C 1
ATOM 2498 O O . MET A 1 298 ? 3.946 4.119 -18.075 1.00 93.31 298 MET A O 1
ATOM 2502 N N . LYS A 1 299 ? 2.483 5.748 -18.672 1.00 91.19 299 LYS A N 1
ATOM 2503 C CA . LYS A 1 299 ? 2.531 6.515 -17.434 1.00 91.19 299 LYS A CA 1
ATOM 2504 C C . LYS A 1 299 ? 1.328 6.111 -16.594 1.00 91.19 299 LYS A C 1
ATOM 2506 O O . LYS A 1 299 ? 0.246 5.934 -17.144 1.00 91.19 299 LYS A O 1
ATOM 2511 N N . PHE A 1 300 ? 1.573 5.975 -15.304 1.00 91.62 300 PHE A N 1
ATOM 2512 C CA . PHE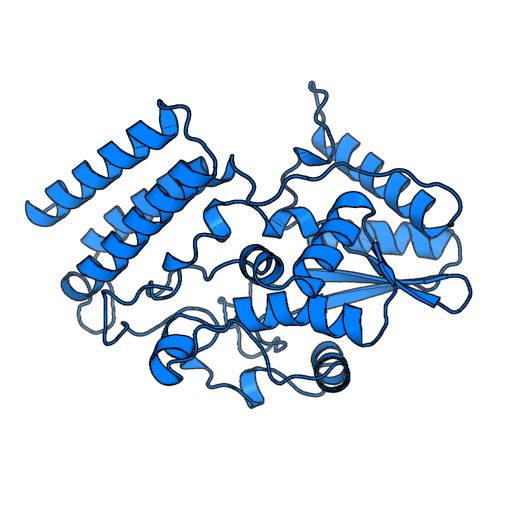 A 1 300 ? 0.592 5.674 -14.274 1.00 91.62 300 PHE A CA 1
ATOM 2513 C C . PHE A 1 300 ? 0.516 6.881 -13.345 1.00 91.62 300 PHE A C 1
ATOM 2515 O O . PHE A 1 300 ? 1.595 7.493 -13.132 1.00 91.62 300 PHE A O 1
#

Secondary structure (DSSP, 8-state):
--HHHHHHHHHHHHHHHHHHHS---HHHHHHHHHHHHHHHHHHHHHHEETTEE-HHHHHHHHHHHHHHHHHTT-BSS---PPP---SHHHHHHHHHHHHHHHHH-TTS---GGG---TT-HHHHHHHHHHHHHHTT-EEEEEEE-GGG-SSS-TTTT---EEEEEEEETTEEEEE-TTGGGGGBGGG--GGGTT-TTPPPPPHHHHHTTSHHHHHHHHHHHHHSEEE--HHHHHHHHHHHHHHTB-HHHHHHHT--S------HHHHHHHHTTSS-GGGTS-GGGBSS--S--S-TT---

Sequence (300 aa):
MDLATYKYYKKLEEWENIIRHVYLSREDATELGNEIYRFFKAIQPKYLKNGKFIRQYEVLFDKLLDIERLLRGYKIIDYEIKSSGTQEIESIIEAVREGILKEHLGFNKETFTMIDLANSCLRVSKAFTKVALKQGLKCQTVMIYPGYSKEDCLYDGDGYHCFNIVEENDKKYIVDLTYSQFFYLSNNILNKLGLMYGPNCHPGVFMLMDKDRLKLSKDILERGYVLLDDKNLKNYLDGFTISYRNGLYYEAMNDFSYTTKYTAEDYRKFLRHEDNQVNHEWHQVLGYQEKLLLNPRMKF

Radius of gyration: 20.31 Å; chains: 1; bounding box: 51×38×54 Å

Foldseek 3Di:
DDPVLVVLVVVLVVLLCCLVPPPDDLVRLLVSLLVLLLVLLVCQVVQQDPLDGDPSVVVSVVSLVVSLVSLLQDFQDDAAADQDDDFPLLVLLVVLLVVVCVVVQPPHDDDSLNDQCPPVQVVSQVSSCVSCVVVVKDKDKFKQDFQLDQPLCLPVNDDIGIWMWIDDPNWIKIFTSNLSNLGRSSQQNQSQFQRAQGQFHGLNNLLCLDPLSVVLSRCCNHRRMDTDDFSSLQSVVLSSNLSFFGNVVCLVVVDPSSGDPDTSVNSVCSRVVVDGSCVVDPSCRGHGNSDGRPDSSDDD